Protein AF-A0A136Q016-F1 (afdb_monomer_lite)

Radius of gyration: 18.22 Å; chains: 1; bounding box: 46×53×49 Å

Foldseek 3Di:
DAFEAAELLLPDQAQEDFLVSLLVSLLLRLVLPGQEYEHALLNQLPHDPVRLVSNLVSNVVSNHAYAYEYADAQQLFQLDPDPNSNVNNLVSLLSSLVSCLSSLHAEYEYQSQGHWQDDCPDDLVSSLVSSLVSLLVNVVSCVVSNHQYEHEQADCRTDPNHQALVSQLVSQVSNPDLSHAYEYEPLSCLHRPPDLLVSLLVSQSRHAYYEYAPVQQAQPPPDDSDPLLSNLVSCVVSVPRYHYYYGGDQDDDHPSNVSVVVPDRRDPPDDSSVRVSVSVVVNVVSNVVCVVVVPVPD

Structure (mmCIF, N/CA/C/O backbone):
data_AF-A0A136Q016-F1
#
_entry.id   AF-A0A136Q016-F1
#
loop_
_atom_site.group_PDB
_atom_site.id
_atom_site.type_symbol
_atom_site.label_atom_id
_atom_site.label_alt_id
_atom_site.label_comp_id
_atom_site.label_asym_id
_atom_site.label_entity_id
_atom_site.label_seq_id
_atom_site.pdbx_PDB_ins_code
_atom_site.Cartn_x
_atom_site.Cartn_y
_atom_site.Cartn_z
_atom_site.occupancy
_atom_site.B_iso_or_equiv
_atom_site.auth_seq_id
_atom_site.auth_comp_id
_atom_site.auth_asym_id
_atom_site.auth_atom_id
_atom_site.pdbx_PDB_model_num
ATOM 1 N N . MET A 1 1 ? -4.606 -15.778 -12.241 1.00 79.00 1 MET A N 1
ATOM 2 C CA . MET A 1 1 ? -3.195 -15.703 -11.807 1.00 79.00 1 MET A CA 1
ATOM 3 C C . MET A 1 1 ? -3.036 -14.341 -11.166 1.00 79.00 1 MET A C 1
ATOM 5 O O . MET A 1 1 ? -3.592 -13.405 -11.734 1.00 79.00 1 MET A O 1
ATOM 9 N N . ASN A 1 2 ? -2.393 -14.241 -9.999 1.00 93.69 2 ASN A N 1
ATOM 10 C CA . ASN A 1 2 ? -2.193 -12.951 -9.335 1.00 93.69 2 ASN A CA 1
ATOM 11 C C . ASN A 1 2 ? -1.485 -11.977 -10.277 1.00 93.69 2 ASN A C 1
ATOM 13 O O . ASN A 1 2 ? -0.648 -12.384 -11.088 1.00 93.69 2 ASN A O 1
ATOM 17 N N . LYS A 1 3 ? -1.825 -10.701 -10.149 1.00 95.75 3 LYS A N 1
ATOM 18 C CA . LYS A 1 3 ? -1.151 -9.608 -10.845 1.00 95.75 3 LYS A CA 1
ATOM 19 C C . LYS A 1 3 ? 0.135 -9.282 -10.098 1.00 95.75 3 LYS A C 1
ATOM 21 O O . LYS A 1 3 ? 0.085 -9.124 -8.878 1.00 95.75 3 LYS A O 1
ATOM 26 N N . VAL A 1 4 ? 1.257 -9.184 -10.810 1.00 98.38 4 VAL A N 1
ATOM 27 C CA . VAL A 1 4 ? 2.526 -8.757 -10.210 1.00 98.38 4 VAL A CA 1
ATOM 28 C C . VAL A 1 4 ? 2.784 -7.308 -10.582 1.00 98.38 4 VAL A C 1
ATOM 30 O O . VAL A 1 4 ? 2.900 -6.981 -11.765 1.00 98.38 4 VAL A O 1
ATOM 33 N N . GLY A 1 5 ? 2.855 -6.444 -9.576 1.00 98.44 5 GLY A N 1
ATOM 34 C CA . GLY A 1 5 ? 3.100 -5.018 -9.755 1.00 98.44 5 GLY A CA 1
ATOM 35 C C . GLY A 1 5 ? 4.423 -4.553 -9.165 1.00 98.44 5 GLY A C 1
ATOM 36 O O . GLY A 1 5 ? 5.154 -5.323 -8.543 1.00 98.44 5 GLY A O 1
ATOM 37 N N . ALA A 1 6 ? 4.712 -3.274 -9.358 1.00 98.44 6 ALA A N 1
ATOM 38 C CA . ALA A 1 6 ? 5.822 -2.582 -8.718 1.00 98.44 6 ALA A CA 1
ATOM 39 C C . ALA A 1 6 ? 5.362 -1.208 -8.236 1.00 98.44 6 ALA A C 1
ATOM 41 O O . ALA A 1 6 ? 4.594 -0.535 -8.927 1.00 98.44 6 ALA A O 1
ATOM 42 N N . HIS A 1 7 ? 5.859 -0.783 -7.081 1.00 98.38 7 HIS A N 1
ATOM 43 C CA . HIS A 1 7 ? 5.687 0.580 -6.616 1.00 98.38 7 HIS A CA 1
ATOM 44 C C . HIS A 1 7 ? 6.582 1.526 -7.426 1.00 98.38 7 HIS A C 1
ATOM 46 O O . HIS A 1 7 ? 7.784 1.287 -7.579 1.00 98.38 7 HIS A O 1
ATOM 52 N N . TYR A 1 8 ? 6.014 2.608 -7.971 1.00 96.88 8 TYR A N 1
ATOM 53 C CA . TYR A 1 8 ? 6.752 3.533 -8.846 1.00 96.88 8 TYR A CA 1
ATOM 54 C C . TYR A 1 8 ? 7.954 4.200 -8.155 1.00 96.88 8 TYR A C 1
ATOM 56 O O . TYR A 1 8 ? 8.940 4.519 -8.821 1.00 96.88 8 TYR A O 1
ATOM 64 N N . GLY A 1 9 ? 7.894 4.355 -6.826 1.00 95.06 9 GLY A N 1
ATOM 65 C CA . GLY A 1 9 ? 8.968 4.905 -5.994 1.00 95.06 9 GLY A CA 1
ATOM 66 C C . GLY A 1 9 ? 10.272 4.100 -6.042 1.00 95.06 9 GLY A C 1
ATOM 67 O O . GLY A 1 9 ? 11.317 4.605 -5.648 1.00 95.06 9 GLY A O 1
ATOM 68 N N . PHE A 1 10 ? 10.264 2.888 -6.608 1.00 96.00 10 PHE A N 1
ATOM 69 C CA . PHE A 1 10 ? 11.507 2.193 -6.938 1.00 96.00 10 PHE A CA 1
ATOM 70 C C . PHE A 1 10 ? 12.342 2.941 -7.993 1.00 96.00 10 PHE A C 1
ATOM 72 O O . PHE A 1 10 ? 13.571 2.871 -7.972 1.00 96.00 10 PHE A O 1
ATOM 79 N N . TRP A 1 11 ? 11.696 3.661 -8.918 1.00 95.62 11 TRP A N 1
ATOM 80 C CA . TRP A 1 11 ? 12.359 4.384 -10.009 1.00 95.62 11 TRP A CA 1
ATOM 81 C C . TRP A 1 11 ? 12.470 5.890 -9.808 1.00 95.62 11 TRP A C 1
ATOM 83 O O . TRP A 1 11 ? 13.174 6.543 -10.580 1.00 95.62 11 TRP A O 1
ATOM 93 N N . GLU A 1 12 ? 11.776 6.439 -8.819 1.00 94.81 12 GLU A N 1
ATOM 94 C CA . GLU A 1 12 ? 11.604 7.876 -8.644 1.00 94.81 12 GLU A CA 1
ATOM 95 C C . GLU A 1 12 ? 12.053 8.292 -7.235 1.00 94.81 12 GLU A C 1
ATOM 97 O O . GLU A 1 12 ? 11.941 7.532 -6.278 1.00 94.81 12 GLU A O 1
ATOM 102 N N . THR A 1 13 ? 12.609 9.498 -7.106 1.00 93.38 13 THR A N 1
ATOM 103 C CA . THR A 1 13 ? 13.114 10.030 -5.824 1.00 93.38 13 THR A CA 1
ATOM 104 C C . THR A 1 13 ? 12.163 11.035 -5.176 1.00 93.38 13 THR A C 1
ATOM 106 O O . THR A 1 13 ? 12.400 11.470 -4.052 1.00 93.38 13 THR A O 1
ATOM 109 N N . GLU A 1 14 ? 11.088 11.403 -5.870 1.00 93.44 14 GLU A N 1
ATOM 110 C CA . GLU A 1 14 ? 10.049 12.321 -5.409 1.00 93.44 14 GLU A CA 1
ATOM 111 C C . GLU A 1 14 ? 8.693 11.626 -5.472 1.00 93.44 14 GLU A C 1
ATOM 113 O O . GLU A 1 14 ? 8.432 10.850 -6.393 1.00 93.44 14 GLU A O 1
ATOM 118 N N . TRP A 1 15 ? 7.825 11.909 -4.500 1.00 90.38 15 TRP A N 1
ATOM 119 C CA . TRP A 1 15 ? 6.518 11.268 -4.468 1.00 90.38 15 TRP A CA 1
ATOM 120 C C . TRP A 1 15 ? 5.500 11.911 -5.418 1.00 90.38 15 TRP A C 1
ATOM 122 O O . TRP A 1 15 ? 4.615 11.244 -5.947 1.00 90.38 15 TRP A O 1
ATOM 132 N N . SER A 1 16 ? 5.571 13.220 -5.623 1.00 80.00 16 SER A N 1
ATOM 133 C CA . SER A 1 16 ? 4.576 13.936 -6.415 1.00 80.00 16 SER A CA 1
ATOM 134 C C . SER A 1 16 ? 5.084 14.254 -7.818 1.00 80.00 16 SER A C 1
ATOM 136 O O . SER A 1 16 ? 6.262 14.521 -8.053 1.00 80.00 16 SER A O 1
ATOM 138 N N . GLY A 1 17 ? 4.150 14.252 -8.765 1.00 82.94 17 GLY A N 1
ATOM 139 C CA . GLY A 1 17 ? 4.367 14.631 -10.151 1.00 82.94 17 GLY A CA 1
ATOM 140 C C . GLY A 1 17 ? 3.030 14.797 -10.872 1.00 82.94 17 GLY A C 1
ATOM 141 O O . GLY A 1 17 ? 1.995 14.362 -10.372 1.00 82.94 17 GLY A O 1
ATOM 142 N N . GLY A 1 18 ? 3.048 15.447 -12.036 1.00 87.38 18 GLY A N 1
ATOM 143 C CA . GLY A 1 18 ? 1.875 15.513 -12.916 1.00 87.38 18 GLY A CA 1
ATOM 144 C C . GLY A 1 18 ? 1.645 14.202 -13.671 1.00 87.38 18 GLY A C 1
ATOM 145 O O . GLY A 1 18 ? 2.420 13.249 -13.536 1.00 87.38 18 GLY A O 1
ATOM 146 N N . ALA A 1 19 ? 0.626 14.163 -14.531 1.00 92.88 19 ALA A N 1
ATOM 147 C CA . ALA A 1 19 ? 0.300 12.962 -15.314 1.00 92.88 19 ALA A CA 1
ATOM 148 C C . ALA A 1 19 ? 1.512 12.375 -16.060 1.00 92.88 19 ALA A C 1
ATOM 150 O O . ALA A 1 19 ? 1.757 11.171 -15.988 1.00 92.88 19 ALA A O 1
ATOM 151 N N . ASP A 1 20 ? 2.321 13.216 -16.713 1.00 94.19 20 ASP A N 1
ATOM 152 C CA . ASP A 1 20 ? 3.497 12.781 -17.482 1.00 94.19 20 ASP A CA 1
ATOM 153 C C . ASP A 1 20 ? 4.517 11.999 -16.640 1.00 94.19 20 ASP A C 1
ATOM 155 O O . ASP A 1 20 ? 5.136 11.050 -17.133 1.00 94.19 20 ASP A O 1
ATOM 159 N N . HIS A 1 21 ? 4.676 12.368 -15.365 1.00 93.38 21 HIS A N 1
ATOM 160 C CA . HIS A 1 21 ? 5.570 11.679 -14.438 1.00 93.38 21 HIS A CA 1
ATOM 161 C C . HIS A 1 21 ? 5.095 10.240 -14.193 1.00 93.38 21 HIS A C 1
ATOM 163 O O . HIS A 1 21 ? 5.856 9.291 -14.388 1.00 93.38 21 HIS A O 1
ATOM 169 N N . PHE A 1 22 ? 3.815 10.058 -13.865 1.00 96.38 22 PHE A N 1
ATOM 170 C CA . PHE A 1 22 ? 3.246 8.730 -13.632 1.00 96.38 22 PHE A CA 1
ATOM 171 C C . PHE A 1 22 ? 3.144 7.899 -14.916 1.00 96.38 22 PHE A C 1
ATOM 173 O O . PHE A 1 22 ? 3.458 6.709 -14.901 1.00 96.38 22 PHE A O 1
ATOM 180 N N . ILE A 1 23 ? 2.805 8.518 -16.053 1.00 97.50 23 ILE A N 1
ATOM 181 C CA . ILE A 1 23 ? 2.750 7.849 -17.363 1.00 97.50 23 ILE A CA 1
ATOM 182 C C . ILE A 1 23 ? 4.125 7.295 -17.752 1.00 97.50 23 ILE A C 1
ATOM 184 O O . ILE A 1 23 ? 4.220 6.187 -18.287 1.00 97.50 23 ILE A O 1
ATOM 188 N N . LYS A 1 24 ? 5.207 8.037 -17.488 1.00 97.19 24 LYS A N 1
ATOM 189 C CA . LYS A 1 24 ? 6.578 7.570 -17.734 1.00 97.19 24 LYS A CA 1
ATOM 190 C C . LYS A 1 24 ? 6.881 6.301 -16.929 1.00 97.19 24 LYS A C 1
ATOM 192 O O . LYS A 1 24 ? 7.371 5.329 -17.508 1.00 97.19 24 LYS A O 1
ATOM 197 N N . SER A 1 25 ? 6.559 6.284 -15.636 1.00 97.50 25 SER A N 1
ATOM 198 C CA . SER A 1 25 ? 6.744 5.108 -14.774 1.00 97.50 25 SER A CA 1
ATOM 199 C C . SER A 1 25 ? 5.862 3.932 -15.201 1.00 97.50 25 SER A C 1
ATOM 201 O O . SER A 1 25 ? 6.334 2.797 -15.245 1.00 97.50 25 SER A O 1
ATOM 203 N N . ALA A 1 26 ? 4.623 4.192 -15.627 1.00 98.12 26 ALA A N 1
ATOM 204 C CA . ALA A 1 26 ? 3.700 3.169 -16.121 1.00 98.12 26 ALA A CA 1
ATOM 205 C C . ALA A 1 26 ? 4.217 2.509 -17.405 1.00 98.12 26 ALA A C 1
ATOM 207 O O . ALA A 1 26 ? 4.288 1.283 -17.492 1.00 98.12 26 ALA A O 1
ATOM 208 N N . LYS A 1 27 ? 4.687 3.311 -18.371 1.00 98.31 27 LYS A N 1
ATOM 209 C CA . LYS A 1 27 ? 5.337 2.813 -19.596 1.00 98.31 27 LYS A CA 1
ATOM 210 C C . LYS A 1 27 ? 6.573 1.977 -19.283 1.00 98.31 27 LYS A C 1
ATOM 212 O O . LYS A 1 27 ? 6.789 0.946 -19.918 1.00 98.31 27 LYS A O 1
ATOM 217 N N . ARG A 1 28 ? 7.371 2.406 -18.302 1.00 98.25 28 ARG A N 1
ATOM 218 C CA . ARG A 1 28 ? 8.565 1.683 -17.853 1.00 98.25 28 ARG A CA 1
ATOM 219 C C . ARG A 1 28 ? 8.205 0.319 -17.265 1.00 98.25 28 ARG A C 1
ATOM 221 O O . ARG A 1 28 ? 8.738 -0.689 -17.720 1.00 98.25 28 ARG A O 1
ATOM 228 N N . ALA A 1 29 ? 7.262 0.269 -16.326 1.00 98.50 29 ALA A N 1
ATOM 229 C CA . ALA A 1 29 ? 6.807 -0.977 -15.714 1.00 98.50 29 ALA A CA 1
ATOM 230 C C . ALA A 1 29 ? 6.184 -1.938 -16.746 1.00 98.50 29 ALA A C 1
ATOM 232 O O . ALA A 1 29 ? 6.548 -3.117 -16.791 1.00 98.50 29 ALA A O 1
ATOM 233 N N . ALA A 1 30 ? 5.335 -1.432 -17.646 1.00 98.50 30 ALA A N 1
ATOM 234 C CA . ALA A 1 30 ? 4.739 -2.230 -18.718 1.00 98.50 30 ALA A CA 1
ATOM 235 C C . ALA A 1 30 ? 5.807 -2.826 -19.654 1.00 98.50 30 ALA A C 1
ATOM 237 O O . ALA A 1 30 ? 5.770 -4.016 -19.965 1.00 98.50 30 ALA A O 1
ATOM 238 N N . ALA A 1 31 ? 6.820 -2.040 -20.044 1.00 98.44 31 ALA A N 1
ATOM 239 C CA . ALA A 1 31 ? 7.917 -2.507 -20.896 1.00 98.44 31 ALA A CA 1
ATOM 240 C C . ALA A 1 31 ? 8.776 -3.609 -20.243 1.00 98.44 31 ALA A C 1
ATOM 242 O O . ALA A 1 31 ? 9.345 -4.452 -20.941 1.00 98.44 31 ALA A O 1
ATOM 243 N N . LEU A 1 32 ? 8.867 -3.624 -18.909 1.00 98.44 32 LEU A N 1
ATOM 244 C CA . LEU A 1 32 ? 9.542 -4.683 -18.149 1.00 98.44 32 LEU A CA 1
ATOM 245 C C . LEU A 1 32 ? 8.662 -5.923 -17.938 1.00 98.44 32 LEU A C 1
ATOM 247 O O . LEU A 1 32 ? 9.186 -6.992 -17.614 1.00 98.44 32 LEU A O 1
ATOM 251 N N . GLY A 1 33 ? 7.356 -5.802 -18.185 1.00 98.31 33 GLY A N 1
ATOM 252 C CA . GLY A 1 33 ? 6.386 -6.890 -18.151 1.00 98.31 33 GLY A CA 1
ATOM 253 C C . GLY A 1 33 ? 5.589 -7.002 -16.853 1.00 98.31 33 GLY A C 1
ATOM 254 O O . GLY A 1 33 ? 5.057 -8.086 -16.601 1.00 98.31 33 GLY A O 1
ATOM 255 N N . PHE A 1 34 ? 5.530 -5.945 -16.035 1.00 98.62 34 PHE A N 1
ATOM 256 C CA . PHE A 1 34 ? 4.630 -5.876 -14.879 1.00 98.62 34 PHE A CA 1
ATOM 257 C C . PHE A 1 34 ? 3.170 -5.782 -15.316 1.00 98.62 34 PHE A C 1
ATOM 259 O O . PHE A 1 34 ? 2.858 -5.223 -16.364 1.00 98.62 34 PHE A O 1
ATOM 266 N N . ASP A 1 35 ? 2.284 -6.314 -14.480 1.00 98.38 35 ASP A N 1
ATOM 267 C CA . ASP A 1 35 ? 0.839 -6.301 -14.706 1.00 98.38 35 ASP A CA 1
ATOM 268 C C . ASP A 1 35 ? 0.168 -5.065 -14.084 1.00 98.38 35 ASP A C 1
ATOM 270 O O . ASP A 1 35 ? -0.940 -4.692 -14.476 1.00 98.38 35 ASP A O 1
ATOM 274 N N . ALA A 1 36 ? 0.826 -4.446 -13.099 1.00 98.12 36 ALA A N 1
ATOM 275 C CA . ALA A 1 36 ? 0.332 -3.272 -12.398 1.00 98.12 36 ALA A CA 1
ATOM 276 C C . ALA A 1 36 ? 1.458 -2.307 -11.996 1.00 98.12 36 ALA A C 1
ATOM 278 O O . ALA A 1 36 ? 2.603 -2.718 -11.790 1.00 98.12 36 ALA A O 1
ATOM 279 N N . LEU A 1 37 ? 1.113 -1.031 -11.848 1.00 98.50 37 LEU A N 1
ATOM 280 C CA . LEU A 1 37 ? 1.948 -0.019 -11.213 1.00 98.50 37 LEU A CA 1
ATOM 281 C C . LEU A 1 37 ? 1.200 0.535 -10.004 1.00 98.50 37 LEU A C 1
ATOM 283 O O . LEU A 1 37 ? 0.060 0.982 -10.134 1.00 98.50 37 LEU A O 1
ATOM 287 N N . GLU A 1 38 ? 1.856 0.532 -8.851 1.00 98.62 38 GLU A N 1
ATOM 288 C CA . GLU A 1 38 ? 1.324 1.195 -7.669 1.00 98.62 38 GLU A CA 1
ATOM 289 C C . GLU A 1 38 ? 1.835 2.628 -7.577 1.00 98.62 38 GLU A C 1
ATOM 291 O O . GLU A 1 38 ? 3.023 2.882 -7.797 1.00 98.62 38 GLU A O 1
ATOM 296 N N . LEU A 1 39 ? 0.921 3.551 -7.284 1.00 97.38 39 LEU A N 1
ATOM 297 C CA . LEU A 1 39 ? 1.146 4.991 -7.239 1.00 97.38 39 LEU A CA 1
ATOM 298 C C . LEU A 1 39 ? 0.881 5.552 -5.840 1.00 97.38 39 LEU A C 1
ATOM 300 O O . LEU A 1 39 ? 0.012 5.060 -5.121 1.00 97.38 39 LEU A O 1
ATOM 304 N N . ALA A 1 40 ? 1.559 6.648 -5.495 1.00 94.88 40 ALA A N 1
ATOM 305 C CA . ALA A 1 40 ? 1.279 7.388 -4.270 1.00 94.88 40 ALA A CA 1
ATOM 306 C C . ALA A 1 40 ? -0.101 8.060 -4.355 1.00 94.88 40 ALA A C 1
ATOM 308 O O . ALA A 1 40 ? -0.304 9.028 -5.091 1.00 94.88 40 ALA A O 1
ATOM 309 N N . GLY A 1 41 ? -1.058 7.558 -3.577 1.00 92.81 41 GLY A N 1
ATOM 310 C CA . GLY A 1 41 ? -2.455 7.981 -3.585 1.00 92.81 41 GLY A CA 1
ATOM 311 C C . GLY A 1 41 ? -2.642 9.465 -3.272 1.00 92.81 41 GLY A C 1
ATOM 312 O O . GLY A 1 41 ? -3.492 10.113 -3.876 1.00 92.81 41 GLY A O 1
ATOM 313 N N . PHE A 1 42 ? -1.810 10.046 -2.403 1.00 93.19 42 PHE A N 1
ATOM 314 C CA . PHE A 1 42 ? -1.907 11.467 -2.050 1.00 93.19 42 PHE A CA 1
ATOM 315 C C . PHE A 1 42 ? -1.657 12.418 -3.228 1.00 93.19 42 PHE A C 1
ATOM 317 O O . PHE A 1 42 ? -2.162 13.540 -3.212 1.00 93.19 42 PHE A O 1
ATOM 324 N N . ALA A 1 43 ? -0.938 11.984 -4.271 1.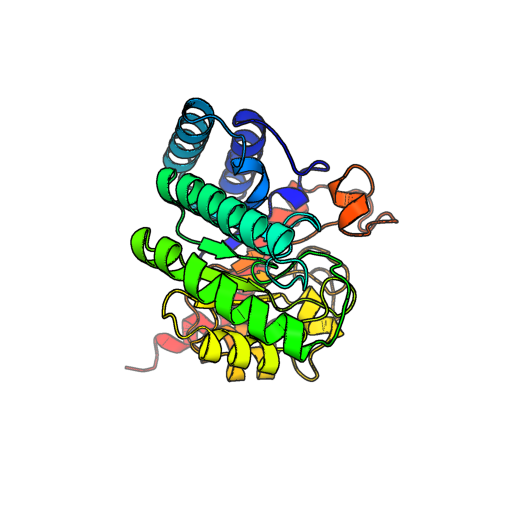00 92.75 43 ALA A N 1
ATOM 325 C CA . ALA A 1 43 ? -0.703 12.796 -5.466 1.00 92.75 43 ALA A CA 1
ATOM 326 C C . ALA A 1 43 ? -2.001 13.119 -6.229 1.00 92.75 43 ALA A C 1
ATOM 328 O 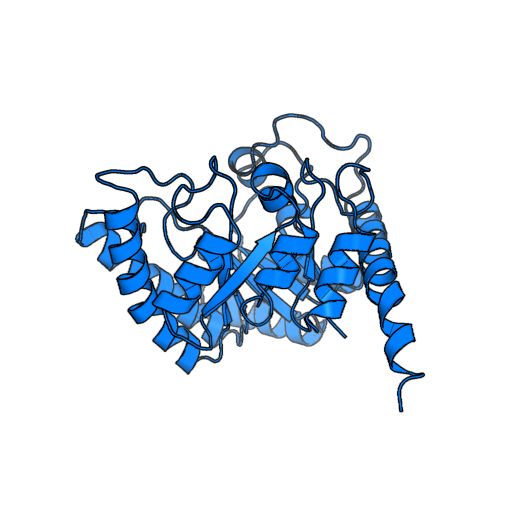O . ALA A 1 43 ? -2.041 14.058 -7.020 1.00 92.75 43 ALA A O 1
ATOM 329 N N . PHE A 1 44 ? -3.074 12.368 -5.969 1.00 94.38 44 PHE A N 1
ATOM 330 C CA . PHE A 1 44 ? -4.369 12.534 -6.617 1.00 94.38 44 PHE A CA 1
ATOM 331 C C . PHE A 1 44 ? -5.314 13.473 -5.873 1.00 94.38 44 PHE A C 1
ATOM 333 O O . PHE A 1 44 ? -6.430 13.673 -6.342 1.00 94.38 44 PHE A O 1
ATOM 340 N N . TYR A 1 45 ? -4.904 14.062 -4.745 1.00 94.88 45 TYR A N 1
ATOM 341 C CA . TYR A 1 45 ? -5.747 15.029 -4.038 1.00 94.88 45 TYR A CA 1
ATOM 342 C C . TYR A 1 45 ? -5.973 16.293 -4.879 1.00 94.88 45 TYR A C 1
ATOM 344 O O . TYR A 1 45 ? -7.115 16.695 -5.092 1.00 94.88 45 TYR A O 1
ATOM 352 N N . ASP A 1 46 ? -4.889 16.843 -5.434 1.00 90.56 46 ASP A N 1
ATOM 353 C CA . ASP A 1 46 ? -4.901 18.092 -6.207 1.00 90.56 46 ASP A CA 1
ATOM 354 C C . ASP A 1 46 ? -4.772 17.880 -7.728 1.00 90.56 46 ASP A C 1
ATOM 356 O O . ASP A 1 46 ? -4.743 18.849 -8.491 1.00 90.56 46 ASP A O 1
ATOM 360 N N . MET A 1 47 ? -4.690 16.630 -8.201 1.00 94.00 47 MET A N 1
ATOM 361 C CA . MET A 1 47 ? -4.548 16.340 -9.632 1.00 94.00 47 MET A CA 1
ATOM 362 C C . MET A 1 47 ? -5.802 16.764 -10.410 1.00 94.00 47 MET A C 1
ATOM 364 O O . MET A 1 47 ? -6.931 16.436 -10.044 1.00 94.00 47 MET A O 1
ATOM 368 N N . GLY A 1 48 ? -5.618 17.469 -11.528 1.00 96.06 48 GLY A N 1
ATOM 369 C CA . GLY A 1 48 ? -6.733 17.891 -12.374 1.00 96.06 48 GLY A CA 1
ATOM 370 C C . GLY A 1 48 ? -7.393 16.722 -13.116 1.00 96.06 48 GLY A C 1
ATOM 371 O O . GLY A 1 48 ? -6.741 15.747 -13.482 1.00 96.06 48 GLY A O 1
ATOM 372 N N . ARG A 1 49 ? -8.692 16.840 -13.432 1.00 96.69 49 ARG A N 1
ATOM 373 C CA . ARG A 1 49 ? -9.430 15.819 -14.214 1.00 96.69 49 ARG A CA 1
ATOM 374 C C . ARG A 1 49 ? -8.772 15.512 -15.562 1.00 96.69 49 ARG A C 1
ATOM 376 O O . ARG A 1 49 ? -8.686 14.351 -15.931 1.00 96.69 49 ARG A O 1
ATOM 383 N N . GLN A 1 50 ? -8.244 16.528 -16.246 1.00 97.25 50 GLN A N 1
ATOM 384 C CA . GLN A 1 50 ? -7.530 16.341 -17.513 1.00 97.25 50 GLN A CA 1
ATOM 385 C C . GLN A 1 50 ? -6.283 15.456 -17.355 1.00 97.25 50 GLN A C 1
ATOM 387 O O . GLN A 1 50 ? -6.031 14.603 -18.199 1.00 97.25 50 GLN A O 1
ATOM 392 N N . GLU A 1 51 ? -5.516 15.647 -16.282 1.00 97.56 51 GLU A N 1
ATOM 393 C CA . GLU A 1 51 ? -4.332 14.837 -15.983 1.00 97.56 51 GLU A CA 1
ATOM 394 C C . GLU A 1 51 ? -4.716 13.403 -15.602 1.00 97.56 51 GLU A C 1
ATOM 396 O O . GLU A 1 51 ? -4.115 12.450 -16.098 1.00 97.56 51 GLU A O 1
ATOM 401 N N . MET A 1 52 ? -5.769 13.235 -14.795 1.00 97.75 52 MET A N 1
ATOM 402 C CA . MET A 1 52 ? -6.325 11.915 -14.481 1.00 97.75 52 MET A CA 1
ATOM 403 C C . MET A 1 52 ? -6.789 11.171 -15.741 1.00 97.75 52 MET A C 1
ATOM 405 O O . MET A 1 52 ? -6.476 9.992 -15.904 1.00 97.75 52 MET A O 1
ATOM 409 N N . ASP A 1 53 ? -7.494 11.850 -16.653 1.00 98.31 53 ASP A N 1
ATOM 410 C CA . ASP A 1 53 ? -7.956 11.268 -17.918 1.00 98.31 53 ASP A CA 1
ATOM 411 C C . ASP A 1 53 ? -6.771 10.838 -18.796 1.00 98.31 53 ASP A C 1
ATOM 413 O O . ASP A 1 53 ? -6.789 9.752 -19.376 1.00 98.31 53 ASP A O 1
ATOM 417 N N . GLN A 1 54 ? -5.716 11.660 -18.865 1.00 98.12 54 GLN A N 1
ATOM 418 C CA . GLN A 1 54 ? -4.485 11.341 -19.594 1.00 98.12 54 GLN A CA 1
ATOM 419 C C . GLN A 1 54 ? -3.782 10.110 -19.018 1.00 98.12 54 GLN A C 1
ATOM 421 O O . GLN A 1 54 ? -3.422 9.204 -19.772 1.00 98.12 54 GLN A O 1
ATOM 426 N N . LEU A 1 55 ? -3.598 10.060 -17.695 1.00 97.88 55 LEU A N 1
ATOM 427 C CA . LEU A 1 55 ? -2.956 8.931 -17.025 1.00 97.88 55 LEU A CA 1
ATOM 428 C C . LEU A 1 55 ? -3.757 7.642 -17.217 1.00 97.88 55 LEU A C 1
ATOM 430 O O . LEU A 1 55 ? -3.181 6.603 -17.552 1.00 97.88 55 LEU A O 1
ATOM 434 N N . ARG A 1 56 ? -5.079 7.713 -17.042 1.00 97.88 56 ARG A N 1
ATOM 435 C CA . ARG A 1 56 ? -5.978 6.577 -17.240 1.00 97.88 56 ARG A CA 1
ATOM 436 C C . ARG A 1 56 ? -5.903 6.061 -18.675 1.00 97.88 56 ARG A C 1
ATOM 438 O O . ARG A 1 56 ? -5.631 4.880 -18.870 1.00 97.88 56 ARG A O 1
ATOM 445 N N . ALA A 1 57 ? -6.077 6.936 -19.666 1.00 98.31 57 ALA A N 1
ATOM 446 C CA . ALA A 1 57 ? -6.040 6.552 -21.077 1.00 98.31 57 ALA A CA 1
ATOM 447 C C . ALA A 1 57 ? -4.691 5.929 -21.465 1.00 98.31 57 ALA A C 1
ATOM 449 O O . ALA A 1 57 ? -4.655 4.891 -22.122 1.00 98.31 57 ALA A O 1
ATOM 450 N N . ALA A 1 58 ? -3.580 6.514 -21.006 1.00 98.38 58 ALA A N 1
ATOM 451 C CA . ALA A 1 58 ? -2.249 5.980 -21.269 1.00 98.38 58 ALA A CA 1
ATOM 452 C C . ALA A 1 58 ? -2.029 4.604 -20.620 1.00 98.38 58 ALA A C 1
ATOM 454 O O . ALA A 1 58 ? -1.385 3.749 -21.224 1.00 98.38 58 ALA A O 1
ATOM 455 N N . SER A 1 59 ? -2.554 4.384 -19.410 1.00 98.06 59 SER A N 1
ATOM 456 C CA . SER A 1 59 ? -2.430 3.106 -18.692 1.00 98.06 59 SER A CA 1
ATOM 457 C C . SER A 1 59 ? -3.274 2.004 -19.340 1.00 98.06 59 SER A C 1
ATOM 459 O O . SER A 1 59 ? -2.799 0.880 -19.501 1.00 98.06 59 SER A O 1
ATOM 461 N N . GLU A 1 60 ? -4.487 2.341 -19.794 1.00 98.00 60 GLU A N 1
ATOM 462 C CA . GLU A 1 60 ? -5.350 1.448 -20.577 1.00 98.00 60 GLU A CA 1
ATOM 463 C C . GLU A 1 60 ? -4.701 1.074 -21.924 1.00 98.00 60 GLU A C 1
ATOM 465 O O . GLU A 1 60 ? -4.693 -0.100 -22.293 1.00 98.00 60 GLU A O 1
ATOM 470 N N . GLU A 1 61 ? -4.102 2.041 -22.633 1.00 98.25 61 GLU A N 1
ATOM 471 C CA . GLU A 1 61 ? -3.429 1.823 -23.924 1.00 98.25 61 GLU A CA 1
ATOM 472 C C . GLU A 1 61 ? -2.250 0.844 -23.815 1.00 98.25 61 GLU A C 1
ATOM 474 O O . GLU A 1 61 ? -2.078 -0.022 -24.675 1.00 98.25 61 GLU A O 1
ATOM 479 N N . ILE A 1 62 ? -1.447 0.953 -22.752 1.00 97.94 62 ILE A N 1
ATOM 480 C CA . ILE A 1 62 ? -0.292 0.068 -22.522 1.00 97.94 62 ILE A CA 1
ATOM 481 C C . ILE A 1 62 ? -0.651 -1.216 -21.760 1.00 97.94 62 ILE A C 1
ATOM 483 O O . ILE A 1 62 ? 0.209 -2.081 -21.598 1.00 97.94 62 ILE A O 1
ATOM 487 N N . GLY A 1 63 ? -1.902 -1.353 -21.308 1.00 97.50 63 GLY A N 1
ATOM 488 C CA . GLY A 1 63 ? -2.419 -2.554 -20.652 1.00 97.50 63 GLY A CA 1
ATOM 489 C C . GLY A 1 63 ? -1.905 -2.791 -19.229 1.00 97.50 63 GLY A C 1
ATOM 490 O O . GLY A 1 63 ? -1.785 -3.950 -18.832 1.00 97.50 63 GLY A O 1
ATOM 491 N N . ILE A 1 64 ? -1.603 -1.732 -18.469 1.00 98.00 64 ILE A N 1
ATOM 492 C CA . ILE A 1 64 ? -1.162 -1.829 -17.067 1.00 98.00 64 ILE A CA 1
ATOM 493 C C . ILE A 1 64 ? -2.275 -1.386 -16.110 1.00 98.00 64 ILE A C 1
ATOM 495 O O . ILE A 1 64 ? -2.937 -0.374 -16.339 1.00 98.00 64 ILE A O 1
ATOM 499 N N . GLU A 1 65 ? -2.495 -2.142 -15.033 1.00 97.94 65 GLU A N 1
ATOM 500 C CA . GLU A 1 65 ? -3.452 -1.754 -13.989 1.00 97.94 65 GLU A CA 1
ATOM 501 C C . GLU A 1 65 ? -2.806 -0.788 -12.985 1.00 97.94 65 GLU A C 1
ATOM 503 O O . GLU A 1 65 ? -1.616 -0.888 -12.694 1.00 97.94 65 GLU A O 1
ATOM 508 N N . LEU A 1 66 ? -3.589 0.142 -12.438 1.00 97.94 66 LEU A N 1
ATOM 509 C CA . LEU A 1 66 ? -3.120 1.074 -11.411 1.00 97.94 66 LEU A CA 1
ATOM 510 C C . LEU A 1 66 ? -3.681 0.680 -10.040 1.00 97.94 66 LEU A C 1
ATOM 512 O O . LEU A 1 66 ? -4.891 0.471 -9.900 1.00 97.94 66 LEU A O 1
ATOM 516 N N . SER A 1 67 ? -2.805 0.597 -9.040 1.00 97.81 67 SER A N 1
ATOM 517 C CA . SER A 1 67 ? -3.166 0.570 -7.616 1.00 97.81 67 SER A CA 1
ATOM 518 C C . SER A 1 67 ? -2.638 1.820 -6.915 1.00 97.81 67 SER A C 1
ATOM 520 O O . SER A 1 67 ? -1.791 2.538 -7.452 1.00 97.81 67 SER A O 1
ATOM 522 N N . TYR A 1 68 ? -3.177 2.114 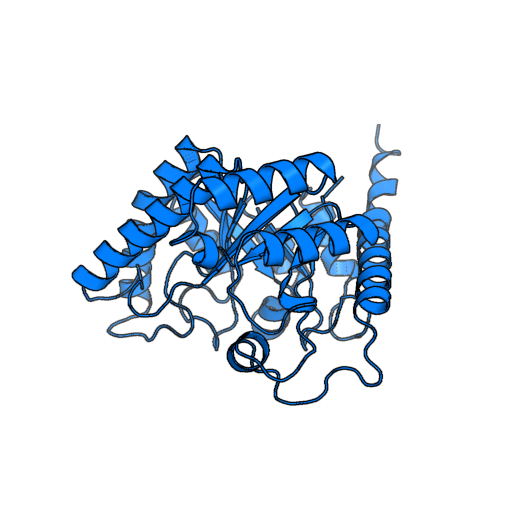-5.733 1.00 98.00 68 TYR A N 1
ATOM 523 C CA . TYR A 1 68 ? -2.897 3.357 -5.024 1.00 98.00 68 TYR A CA 1
ATOM 524 C C . TYR A 1 68 ? -2.558 3.056 -3.565 1.00 98.00 68 TYR A C 1
ATOM 526 O O . TYR A 1 68 ? -3.407 2.542 -2.838 1.00 98.00 68 TYR A O 1
ATOM 534 N N . SER A 1 69 ? -1.342 3.401 -3.140 1.00 96.94 69 SER A N 1
ATOM 535 C CA . SER A 1 69 ? -0.914 3.315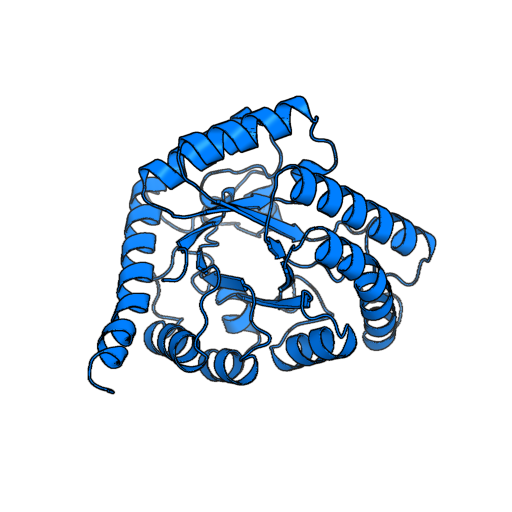 -1.741 1.00 96.94 69 SER A CA 1
ATOM 536 C C . SER A 1 69 ? -0.825 4.710 -1.126 1.00 96.94 69 SER A C 1
ATOM 538 O O . SER A 1 69 ? -0.324 5.642 -1.756 1.00 96.94 69 SER A O 1
ATOM 540 N N . VAL A 1 70 ? -1.344 4.897 0.084 1.00 95.88 70 VAL A N 1
ATOM 541 C CA . VAL A 1 70 ? -1.329 6.170 0.801 1.00 95.88 70 VAL A CA 1
ATOM 542 C C . VAL A 1 70 ? -1.003 5.965 2.273 1.00 95.88 70 VAL A C 1
ATOM 544 O O . VAL A 1 70 ? -1.540 5.081 2.937 1.00 95.88 70 VAL A O 1
ATOM 547 N N . SER A 1 71 ? -0.203 6.880 2.801 1.00 94.56 71 SER A N 1
ATOM 548 C CA . SER A 1 71 ? -0.022 7.054 4.236 1.00 94.56 71 SER A CA 1
ATOM 549 C C . SER A 1 71 ? -0.441 8.475 4.592 1.00 94.56 71 SER A C 1
ATOM 551 O O . SER A 1 71 ? -0.066 9.426 3.901 1.00 94.56 71 SER A O 1
ATOM 553 N N . LEU A 1 72 ? -1.290 8.631 5.611 1.00 96.94 72 LEU A N 1
ATOM 554 C CA . LEU A 1 72 ? -1.907 9.931 5.880 1.00 96.94 72 LEU A CA 1
ATOM 555 C C . LEU A 1 72 ? -0.898 10.903 6.522 1.00 96.94 72 LEU A C 1
ATOM 557 O O . LEU A 1 72 ? -0.176 10.510 7.443 1.00 96.94 72 LEU A O 1
ATOM 561 N N . PRO A 1 73 ? -0.855 12.175 6.086 1.00 95.94 73 PRO A N 1
ATOM 562 C CA . PRO A 1 73 ? -0.149 13.234 6.804 1.00 95.94 73 PRO A CA 1
ATOM 563 C C . PRO A 1 73 ? -0.731 13.472 8.205 1.00 95.94 73 PRO A C 1
ATOM 565 O O . PRO A 1 73 ? -1.905 13.191 8.456 1.00 95.94 73 PRO A O 1
ATOM 568 N N . LEU A 1 74 ? 0.070 14.044 9.108 1.00 96.75 74 LEU A N 1
ATOM 569 C CA . LEU A 1 74 ? -0.319 14.295 10.505 1.00 96.75 74 LEU A CA 1
ATOM 570 C C . LEU A 1 74 ? -1.565 15.191 10.618 1.00 96.75 74 LEU A C 1
ATOM 572 O O . LEU A 1 74 ? -2.430 14.950 11.456 1.00 96.75 74 LEU A O 1
ATOM 576 N N . GLU A 1 75 ? -1.699 16.196 9.753 1.00 97.25 75 GLU A N 1
ATOM 577 C CA . GLU A 1 75 ? -2.853 17.104 9.713 1.00 97.25 75 GLU A CA 1
ATOM 578 C C . GLU A 1 75 ? -4.163 16.441 9.246 1.00 97.25 75 GLU A C 1
ATOM 580 O O . GLU A 1 75 ? -5.236 17.040 9.366 1.00 97.25 75 GLU A O 1
ATOM 585 N N . TYR A 1 76 ? -4.078 15.207 8.746 1.00 98.12 76 TYR A N 1
ATOM 586 C CA . TYR A 1 76 ? -5.194 14.390 8.278 1.00 98.12 76 TYR A CA 1
ATOM 587 C C . TYR A 1 76 ? -5.331 13.084 9.075 1.00 98.12 76 TYR A C 1
ATOM 589 O O . TYR A 1 76 ? -5.970 12.142 8.602 1.00 98.12 76 TYR A O 1
ATOM 597 N N . ASP A 1 77 ? -4.767 13.010 10.286 1.00 98.44 77 ASP A N 1
ATOM 598 C CA . ASP A 1 77 ? -4.866 11.819 11.130 1.00 98.44 77 ASP A CA 1
ATOM 599 C C . ASP A 1 77 ? -6.318 11.544 11.558 1.00 98.44 77 ASP A C 1
ATOM 601 O O . ASP A 1 77 ? -6.876 12.163 12.470 1.00 98.44 77 ASP A O 1
ATOM 605 N N . ILE A 1 78 ? -6.934 10.546 10.925 1.00 98.56 78 ILE A N 1
ATOM 606 C CA . ILE A 1 78 ? -8.309 10.129 11.214 1.00 98.56 78 ILE A CA 1
ATOM 607 C C . ILE A 1 78 ? -8.473 9.414 12.565 1.00 98.56 78 ILE A C 1
ATOM 609 O O . ILE A 1 78 ? -9.606 9.141 12.974 1.00 98.56 78 ILE A O 1
ATOM 613 N N . SER A 1 79 ? -7.370 9.143 13.268 1.00 98.38 79 SER A N 1
ATOM 614 C CA . SER A 1 79 ? -7.338 8.568 14.614 1.00 98.38 79 SER A CA 1
ATOM 615 C C . SER A 1 79 ? -7.102 9.607 15.722 1.00 98.38 79 SER A C 1
ATOM 617 O O . SER A 1 79 ? -7.300 9.281 16.896 1.00 98.38 79 SER A O 1
ATOM 619 N N . SER A 1 80 ? -6.716 10.846 15.381 1.00 98.12 80 SER A N 1
ATOM 620 C CA . SER A 1 80 ? -6.340 11.902 16.343 1.00 98.12 80 SER A CA 1
ATOM 621 C C . SER A 1 80 ? -7.437 12.167 17.375 1.00 98.12 80 SER A C 1
ATOM 623 O O . SER A 1 80 ? -8.618 11.979 17.097 1.00 98.12 80 SER A O 1
ATOM 625 N N . SER A 1 81 ? -7.093 12.624 18.575 1.00 97.44 81 SER A N 1
ATOM 626 C CA . SER A 1 81 ? -8.047 13.101 19.581 1.00 97.44 81 SER A CA 1
ATOM 627 C C . SER A 1 81 ? -8.689 14.447 19.199 1.00 97.44 81 SER A C 1
ATOM 629 O O . SER A 1 81 ? -9.832 14.713 19.599 1.00 97.44 81 SER A O 1
ATOM 631 N N . ASP A 1 82 ? -8.061 15.239 18.318 1.00 97.50 82 ASP A N 1
ATOM 632 C CA . ASP A 1 82 ? -8.639 16.472 17.774 1.00 97.50 82 ASP A CA 1
ATOM 633 C C . ASP A 1 82 ? -9.711 16.163 16.714 1.00 97.50 82 ASP A C 1
ATOM 635 O O . ASP A 1 82 ? -9.468 15.608 15.642 1.00 97.50 82 ASP A O 1
ATOM 639 N N . ASN A 1 83 ? -10.950 16.559 17.010 1.00 97.44 83 ASN A N 1
ATOM 640 C CA . ASN A 1 83 ? -12.092 16.341 16.127 1.00 97.44 83 ASN A CA 1
ATOM 641 C C . ASN A 1 83 ? -11.986 17.079 14.785 1.00 97.44 83 ASN A C 1
ATOM 643 O O . ASN A 1 83 ? -12.574 16.630 13.804 1.00 97.44 83 ASN A O 1
ATOM 647 N N . SER A 1 84 ? -11.289 18.211 14.739 1.00 98.25 84 SER A N 1
ATOM 648 C CA . SER A 1 84 ? -11.097 18.983 13.511 1.00 98.25 84 SER A CA 1
ATOM 649 C C . SER A 1 84 ? -10.115 18.271 12.585 1.00 98.25 84 SER A C 1
ATOM 651 O O . SER A 1 84 ? -10.421 18.105 11.407 1.00 98.25 84 SER A O 1
ATOM 653 N N . VAL A 1 85 ? -9.002 17.769 13.135 1.00 98.38 85 VAL A N 1
ATOM 654 C CA . VAL A 1 85 ? -8.020 16.944 12.407 1.00 98.38 85 VAL A CA 1
ATOM 655 C C . VAL A 1 85 ? -8.703 15.707 11.831 1.00 98.38 85 VAL A C 1
ATOM 657 O O . VAL A 1 85 ? -8.660 15.493 10.622 1.00 98.38 85 VAL A O 1
ATOM 660 N N . ARG A 1 86 ? -9.461 14.964 12.652 1.00 98.00 86 ARG A N 1
ATOM 661 C CA . ARG A 1 86 ? -10.192 13.779 12.172 1.00 98.00 86 ARG A CA 1
ATOM 662 C C . ARG A 1 86 ? -11.181 14.089 11.055 1.00 98.00 86 ARG A C 1
ATOM 664 O O . ARG A 1 86 ? -11.217 13.378 10.057 1.00 98.00 86 ARG A O 1
ATOM 671 N N . LYS A 1 87 ? -12.002 15.134 11.207 1.00 98.62 87 LYS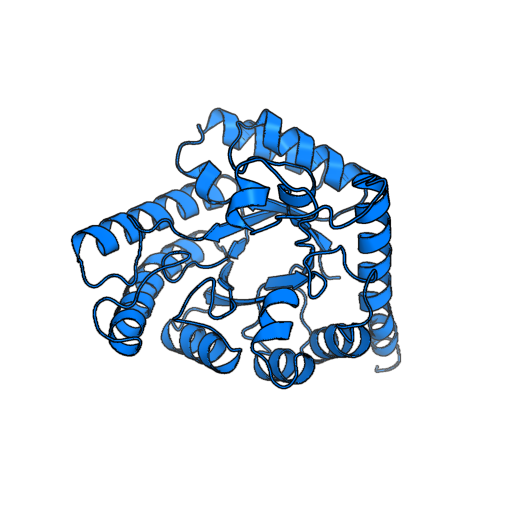 A N 1
ATOM 672 C CA . LYS A 1 87 ? -12.990 15.515 10.183 1.00 98.62 87 LYS A CA 1
ATOM 673 C C . LYS A 1 87 ? -12.323 15.910 8.870 1.00 98.62 87 LYS A C 1
ATOM 675 O O . LYS A 1 87 ? -12.803 15.510 7.812 1.00 98.62 87 LYS A O 1
ATOM 680 N N . ASN A 1 88 ? -11.222 16.657 8.944 1.00 98.56 88 ASN A N 1
ATOM 681 C CA . ASN A 1 88 ? -10.439 17.022 7.770 1.00 98.56 88 ASN A CA 1
ATOM 682 C C . ASN A 1 88 ? -9.816 15.782 7.122 1.00 98.56 88 ASN A C 1
ATOM 684 O O . ASN A 1 88 ? -9.898 15.642 5.908 1.00 98.56 88 ASN A O 1
ATOM 688 N N . GLY A 1 89 ? -9.276 14.853 7.916 1.00 98.62 89 GLY A N 1
ATOM 689 C CA . GLY A 1 89 ? -8.730 13.589 7.425 1.00 98.62 89 GLY A CA 1
ATOM 690 C C . GLY A 1 89 ? -9.770 12.711 6.730 1.00 98.62 89 GLY A C 1
ATOM 691 O O . GLY A 1 89 ? -9.530 12.223 5.630 1.00 98.62 89 GLY A O 1
ATOM 692 N N . ILE A 1 90 ? -10.970 12.573 7.302 1.00 98.81 90 ILE A N 1
ATOM 693 C CA . ILE A 1 90 ? -12.069 11.828 6.667 1.00 98.81 90 ILE A CA 1
ATOM 694 C C . ILE A 1 90 ? -12.442 12.467 5.324 1.00 98.81 90 ILE A C 1
ATOM 696 O O . ILE A 1 90 ? -12.599 11.758 4.330 1.00 98.81 90 ILE A O 1
ATOM 700 N N . ALA A 1 91 ? -12.575 13.797 5.273 1.00 98.75 91 ALA A N 1
ATOM 701 C CA . ALA A 1 91 ? -12.881 14.508 4.033 1.00 98.75 91 ALA A CA 1
ATOM 702 C C . ALA A 1 91 ? -11.764 14.348 2.986 1.00 98.75 91 ALA A C 1
ATOM 704 O O . ALA A 1 91 ? -12.052 14.095 1.818 1.00 98.75 91 ALA A O 1
ATOM 705 N N . TYR A 1 92 ? -10.506 14.431 3.420 1.00 98.69 92 TYR A N 1
ATOM 706 C CA . TYR A 1 92 ? -9.320 14.238 2.590 1.00 98.69 92 TYR A CA 1
ATOM 707 C C . TYR A 1 92 ? -9.296 12.845 1.948 1.00 98.69 92 TYR A C 1
ATOM 709 O O . TYR A 1 92 ? -9.214 12.723 0.726 1.00 98.69 92 TYR A O 1
ATOM 717 N N . VAL A 1 93 ? -9.463 11.788 2.748 1.00 98.75 93 VAL A N 1
ATOM 718 C CA . VAL A 1 93 ? -9.476 10.409 2.243 1.00 98.75 93 VAL A CA 1
ATOM 719 C C . VAL A 1 93 ? -10.661 10.160 1.311 1.00 98.75 93 VAL A C 1
ATOM 721 O O . VAL A 1 93 ? -10.506 9.479 0.299 1.00 98.75 93 VAL A O 1
ATOM 724 N N . LYS A 1 94 ? -11.839 10.726 1.601 1.00 98.75 94 LYS A N 1
ATOM 725 C CA . LYS A 1 94 ? -12.988 10.619 0.692 1.00 98.75 94 LYS A CA 1
ATOM 726 C C . LYS A 1 94 ? -12.709 11.273 -0.660 1.00 98.75 94 LYS A C 1
ATOM 728 O O . LYS A 1 94 ? -12.970 10.643 -1.675 1.00 98.75 94 LYS A O 1
ATOM 733 N N . ALA A 1 95 ? -12.117 12.467 -0.686 1.00 98.50 95 ALA A N 1
ATOM 734 C CA . ALA A 1 95 ? -11.737 13.127 -1.937 1.00 98.50 95 ALA A CA 1
ATOM 735 C C . ALA A 1 95 ? -10.718 12.299 -2.745 1.00 98.50 95 ALA A C 1
ATOM 737 O O . ALA A 1 95 ? -10.846 12.169 -3.964 1.00 98.50 95 ALA A O 1
ATOM 738 N N . LEU A 1 96 ? -9.745 11.674 -2.071 1.00 98.31 96 LEU A N 1
ATOM 739 C CA . LEU A 1 96 ? -8.823 10.733 -2.712 1.00 98.31 96 LEU A CA 1
ATOM 740 C C . LEU A 1 96 ? -9.557 9.534 -3.321 1.00 98.31 96 LEU A C 1
ATOM 742 O O . LEU A 1 96 ? -9.325 9.208 -4.483 1.00 98.31 96 LEU A O 1
ATOM 746 N N . LEU A 1 97 ? -10.466 8.905 -2.570 1.00 98.50 97 LEU A N 1
ATOM 747 C CA . LEU A 1 97 ? -11.267 7.783 -3.063 1.00 98.50 97 LEU A CA 1
ATOM 748 C C . LEU A 1 97 ? -12.157 8.172 -4.246 1.00 98.50 97 LEU A C 1
ATOM 750 O O . LEU A 1 97 ? -12.262 7.392 -5.185 1.00 98.50 97 LEU A O 1
ATOM 754 N N . GLU A 1 98 ? -12.756 9.364 -4.246 1.00 98.44 98 GLU A N 1
ATOM 755 C CA . GLU A 1 98 ? -13.527 9.870 -5.390 1.00 98.44 98 GLU A CA 1
ATOM 756 C C . GLU A 1 98 ? -12.654 10.001 -6.640 1.00 98.44 98 GLU A C 1
ATOM 758 O O . GLU A 1 98 ? -13.078 9.641 -7.739 1.00 98.44 98 GLU A O 1
ATOM 763 N N . ASN A 1 99 ? -11.419 10.487 -6.495 1.00 98.06 99 ASN A N 1
ATOM 764 C CA . ASN A 1 99 ? -10.488 10.629 -7.614 1.00 98.06 99 ASN A CA 1
ATOM 765 C C . ASN A 1 99 ? -9.957 9.278 -8.104 1.00 98.06 99 ASN A C 1
ATOM 767 O O . ASN A 1 99 ? -9.908 9.041 -9.312 1.00 98.06 99 ASN A O 1
ATOM 771 N N . VAL A 1 100 ? -9.653 8.359 -7.190 1.00 97.88 100 VAL A N 1
ATOM 772 C CA . VAL A 1 100 ? -9.292 6.975 -7.519 1.00 97.88 100 VAL A CA 1
ATOM 773 C C . VAL A 1 100 ? -10.452 6.258 -8.215 1.00 97.88 100 VAL A C 1
ATOM 775 O O . VAL A 1 100 ? -10.255 5.644 -9.263 1.00 97.88 100 VAL A O 1
ATOM 778 N N . GLY A 1 101 ? -11.673 6.401 -7.702 1.00 97.94 101 GLY A N 1
ATOM 779 C CA . GLY A 1 101 ? -12.889 5.847 -8.295 1.00 97.94 101 GLY A CA 1
ATOM 780 C C . GLY A 1 101 ? -13.198 6.437 -9.670 1.00 97.94 101 GLY A C 1
ATOM 781 O O . GLY A 1 101 ? -13.536 5.702 -10.595 1.00 97.94 101 GLY A O 1
ATOM 782 N N . TYR A 1 102 ? -12.998 7.745 -9.857 1.00 97.88 102 TYR A N 1
ATOM 783 C CA . TYR A 1 102 ? -13.124 8.410 -11.159 1.00 97.88 102 TYR A CA 1
ATOM 784 C C . TYR A 1 102 ? -12.166 7.830 -12.213 1.00 97.88 102 TYR A C 1
ATOM 786 O O . TYR A 1 102 ? -12.548 7.637 -13.372 1.00 97.88 102 TYR A O 1
ATOM 794 N N . MET A 1 103 ? -10.936 7.500 -11.812 1.00 96.94 103 MET A N 1
ATOM 795 C CA . MET A 1 103 ? -9.961 6.830 -12.680 1.00 96.94 103 MET A CA 1
ATOM 796 C C . MET A 1 103 ? -10.261 5.338 -12.901 1.00 96.94 103 MET A C 1
ATOM 798 O O . MET A 1 103 ? -9.587 4.704 -13.710 1.00 96.94 103 MET A O 1
ATOM 802 N N . GLY A 1 104 ? -11.266 4.769 -12.227 1.00 96.94 104 GLY A N 1
ATOM 803 C CA . GLY A 1 104 ? -11.580 3.340 -12.289 1.00 96.94 104 GLY A CA 1
ATOM 804 C C . GLY A 1 104 ? -10.632 2.464 -11.465 1.00 96.94 104 GLY A C 1
ATOM 805 O O . GLY A 1 104 ? -10.486 1.275 -11.758 1.00 96.94 104 GLY A O 1
ATOM 806 N N . GLY A 1 105 ? -9.968 3.042 -10.459 1.00 96.88 105 GLY A N 1
ATOM 807 C CA . GLY A 1 105 ? -9.115 2.313 -9.528 1.00 96.88 105 GLY A CA 1
ATOM 808 C C . GLY A 1 105 ? -9.889 1.244 -8.758 1.00 96.88 105 GLY A C 1
ATOM 809 O O . GLY A 1 105 ? -11.072 1.401 -8.471 1.00 96.88 105 GLY A O 1
ATOM 810 N N . LYS A 1 106 ? -9.212 0.142 -8.424 1.00 97.12 106 LYS A N 1
ATOM 811 C CA . LYS A 1 106 ? -9.818 -1.013 -7.728 1.00 97.12 106 LYS A CA 1
ATOM 812 C C . LYS A 1 106 ? -9.241 -1.263 -6.338 1.00 97.12 106 LYS A C 1
ATOM 814 O O . LYS A 1 106 ? -9.798 -2.052 -5.578 1.00 97.12 106 LYS A O 1
ATOM 819 N N . LEU A 1 107 ? -8.120 -0.625 -6.016 1.00 98.44 107 LEU A N 1
ATOM 820 C CA . LEU A 1 107 ? -7.365 -0.859 -4.795 1.00 98.44 107 LEU A CA 1
ATOM 821 C C . LEU A 1 107 ? -6.796 0.460 -4.276 1.00 98.44 107 LEU A C 1
ATOM 823 O O . LEU A 1 107 ? -6.085 1.151 -5.003 1.00 98.44 107 LEU A O 1
ATOM 827 N N . PHE A 1 108 ? -7.119 0.771 -3.026 1.00 98.62 108 PHE A N 1
ATOM 828 C CA . PHE A 1 108 ? -6.616 1.912 -2.276 1.00 98.62 108 PHE A CA 1
ATOM 829 C C . PHE A 1 108 ? -6.160 1.418 -0.905 1.00 98.62 108 PHE A C 1
ATOM 831 O O . PHE A 1 108 ? -6.989 0.970 -0.115 1.00 98.62 108 PHE A O 1
ATOM 838 N N . SER A 1 109 ? -4.864 1.436 -0.626 1.00 98.38 109 SER A N 1
ATOM 839 C CA . SER A 1 109 ? -4.281 0.794 0.557 1.00 98.38 109 SER A CA 1
ATOM 840 C C . SER A 1 109 ? -3.186 1.636 1.209 1.00 98.38 109 SER A C 1
ATOM 842 O O . SER A 1 109 ? -2.953 2.760 0.783 1.00 98.38 109 SER A O 1
ATOM 844 N N . GLY A 1 110 ? -2.551 1.110 2.256 1.00 98.50 110 GLY A N 1
ATOM 845 C CA . GLY A 1 110 ? -1.475 1.760 3.009 1.00 98.50 110 GLY A CA 1
ATOM 846 C C . GLY A 1 110 ? -1.874 2.010 4.466 1.00 98.50 110 GLY A C 1
ATOM 847 O O . GLY A 1 110 ? -2.783 1.350 4.993 1.00 98.50 110 GLY A O 1
ATOM 848 N N . ILE A 1 111 ? -1.252 2.996 5.115 1.00 98.56 111 ILE A N 1
ATOM 849 C CA . ILE A 1 111 ? -1.620 3.456 6.465 1.00 98.56 111 ILE A CA 1
ATOM 850 C C . ILE A 1 111 ? -2.873 4.336 6.361 1.00 98.56 111 ILE A C 1
ATOM 852 O O . ILE A 1 111 ? -2.850 5.554 6.522 1.00 98.56 111 ILE A O 1
ATOM 856 N N . THR A 1 112 ? -3.994 3.697 6.042 1.00 98.31 112 THR A N 1
ATOM 857 C CA . THR A 1 112 ? -5.290 4.327 5.745 1.00 98.31 112 THR A CA 1
ATOM 858 C C . THR A 1 112 ? -6.166 4.534 6.984 1.00 98.31 112 THR A C 1
ATOM 860 O O . THR A 1 112 ? -7.259 5.088 6.903 1.00 98.31 112 THR A O 1
ATOM 863 N N . TYR A 1 113 ? -5.686 4.095 8.145 1.00 98.38 113 TYR A N 1
ATOM 864 C CA . TYR A 1 113 ? -6.388 4.098 9.432 1.00 98.38 113 TYR A CA 1
ATOM 865 C C . TYR A 1 113 ? -5.831 5.138 10.425 1.00 98.38 113 TYR A C 1
ATOM 867 O O . TYR A 1 113 ? -6.365 5.291 11.522 1.00 98.38 113 TYR A O 1
ATOM 875 N N . GLY A 1 114 ? -4.777 5.869 10.054 1.00 97.12 114 GLY A N 1
ATOM 876 C CA . GLY A 1 114 ? -4.138 6.900 10.874 1.00 97.12 114 GLY A CA 1
ATOM 877 C C . GLY A 1 114 ? -2.967 7.553 10.143 1.00 97.12 114 GLY A C 1
ATOM 878 O O . GLY A 1 114 ? -2.689 7.214 8.996 1.00 97.12 114 GLY A O 1
ATOM 879 N N . ALA A 1 115 ? -2.278 8.493 10.786 1.00 97.44 115 ALA A N 1
ATOM 880 C CA . ALA A 1 115 ? -1.134 9.157 10.162 1.00 97.44 115 ALA A CA 1
ATOM 881 C C . ALA A 1 115 ? 0.157 8.326 10.191 1.00 97.44 115 ALA A C 1
ATOM 883 O O . ALA A 1 115 ? 0.443 7.604 11.155 1.00 97.44 115 ALA A O 1
ATOM 884 N N . TRP A 1 116 ? 0.981 8.480 9.154 1.00 96.44 116 TRP A N 1
ATOM 885 C CA . TRP A 1 116 ? 2.351 7.971 9.160 1.00 96.44 116 TRP A CA 1
ATOM 886 C C . TRP A 1 116 ? 3.184 8.729 10.188 1.00 96.44 116 TRP A C 1
ATOM 888 O O . TRP A 1 116 ? 3.137 9.958 10.252 1.00 96.44 116 TRP A O 1
ATOM 898 N N . HIS A 1 117 ? 3.913 7.996 11.026 1.00 94.44 117 HIS A N 1
ATOM 899 C CA . HIS A 1 117 ? 4.608 8.529 12.200 1.00 94.44 117 HIS A CA 1
ATOM 900 C C . HIS A 1 117 ? 3.690 9.283 13.181 1.00 94.44 117 HIS A C 1
ATOM 902 O O . HIS A 1 117 ? 4.156 10.127 13.959 1.00 94.44 117 HIS A O 1
ATOM 908 N N . GLY A 1 118 ? 2.391 8.954 13.174 1.00 91.25 118 GLY A N 1
ATOM 909 C CA . GLY A 1 118 ? 1.423 9.435 14.153 1.00 91.25 118 GLY A CA 1
ATOM 910 C C . GLY A 1 118 ? 1.883 9.156 15.585 1.00 91.25 118 GLY A C 1
ATOM 911 O O . GLY A 1 118 ? 2.612 8.199 15.855 1.00 91.25 118 GLY A O 1
ATOM 912 N N . GLN A 1 119 ? 1.468 10.012 16.512 1.00 90.81 119 GLN A N 1
ATOM 913 C CA . GLN A 1 119 ? 1.837 9.919 17.923 1.00 90.81 119 GLN A CA 1
ATOM 914 C C . GLN A 1 119 ? 0.609 9.579 18.763 1.00 90.81 119 GLN A C 1
ATOM 916 O O . GLN A 1 119 ? -0.508 9.972 18.434 1.00 90.81 119 GLN A O 1
ATOM 921 N N . ILE A 1 120 ? 0.824 8.869 19.870 1.00 93.56 120 ILE A N 1
ATOM 922 C CA . ILE A 1 120 ? -0.240 8.595 20.836 1.00 93.56 120 ILE A CA 1
ATOM 923 C C . ILE A 1 120 ? -0.444 9.856 21.676 1.00 93.56 120 ILE A C 1
ATOM 925 O O . ILE A 1 120 ? 0.391 10.194 22.515 1.00 93.56 120 ILE A O 1
ATOM 929 N N . GLU A 1 121 ? -1.552 10.550 21.441 1.00 91.19 121 GLU A N 1
ATOM 930 C CA . GLU A 1 121 ? -1.937 11.754 22.187 1.00 91.19 121 GLU A CA 1
ATOM 931 C C . GLU A 1 121 ? -2.613 11.388 23.520 1.00 91.19 121 GLU A C 1
ATOM 933 O O . GLU A 1 121 ? -2.445 12.085 24.522 1.00 91.19 121 GLU A O 1
ATOM 938 N N . ASP A 1 122 ? -3.362 10.277 23.535 1.00 92.69 122 ASP A N 1
ATOM 939 C CA . ASP A 1 122 ? -4.033 9.721 24.711 1.00 92.69 122 ASP A CA 1
ATOM 940 C C . ASP A 1 122 ? -3.674 8.241 24.960 1.00 92.69 122 ASP A C 1
ATOM 942 O O . ASP A 1 122 ? -2.707 7.946 25.662 1.00 92.69 122 ASP A O 1
ATOM 946 N N . THR A 1 123 ? -4.431 7.286 24.419 1.00 97.94 123 THR A N 1
ATOM 947 C CA . THR A 1 123 ? -4.138 5.850 24.516 1.00 97.94 123 THR A CA 1
ATOM 948 C C . THR A 1 123 ? -4.296 5.191 23.151 1.00 97.94 123 THR A C 1
ATOM 950 O O . THR A 1 123 ? -5.119 5.621 22.344 1.00 97.94 123 THR A O 1
ATOM 953 N N . LYS A 1 124 ? -3.550 4.106 22.899 1.00 97.94 124 LYS A N 1
ATOM 954 C CA . LYS A 1 124 ? -3.681 3.327 21.656 1.00 97.94 124 LYS A CA 1
ATOM 955 C C . LYS A 1 124 ? -5.136 2.909 21.401 1.00 97.94 124 LYS A C 1
ATOM 957 O O . LYS A 1 124 ? -5.606 3.061 20.283 1.00 97.94 124 LYS A O 1
ATOM 962 N N . GLU A 1 125 ? -5.856 2.464 22.433 1.00 98.50 125 GLU A N 1
ATOM 963 C CA . GLU A 1 125 ? -7.257 2.032 22.303 1.00 98.50 125 GLU A CA 1
ATOM 964 C C . GLU A 1 125 ? -8.198 3.200 21.959 1.00 98.50 125 GLU A C 1
ATOM 966 O O . GLU A 1 125 ? -9.104 3.057 21.147 1.00 98.50 125 GLU A O 1
ATOM 971 N N . ALA A 1 126 ? -7.954 4.395 22.501 1.00 98.50 126 ALA A N 1
ATOM 972 C CA . ALA A 1 126 ? -8.757 5.565 22.156 1.00 98.50 126 ALA A CA 1
ATOM 973 C C . ALA A 1 126 ? -8.527 6.016 20.699 1.00 98.50 126 ALA A C 1
ATOM 975 O O . ALA A 1 126 ? -9.484 6.379 20.012 1.00 98.50 126 ALA A O 1
ATOM 976 N N . HIS A 1 127 ? -7.285 5.955 20.198 1.00 98.50 127 HIS A N 1
ATOM 977 C CA . HIS A 1 127 ? -7.003 6.146 18.770 1.00 98.50 127 HIS A CA 1
ATOM 978 C C . HIS A 1 127 ? -7.631 5.038 17.915 1.00 98.50 127 HIS A C 1
ATOM 980 O O . HIS A 1 127 ? -8.200 5.337 16.868 1.00 98.50 127 HIS A O 1
ATOM 986 N N . TRP A 1 128 ? -7.576 3.785 18.371 1.00 98.81 128 TRP A N 1
ATOM 987 C CA . TRP A 1 128 ? -8.176 2.633 17.701 1.00 98.81 128 TRP A CA 1
ATOM 988 C C . TRP A 1 128 ? -9.681 2.816 17.495 1.00 98.81 128 TRP A C 1
ATOM 990 O O . TRP A 1 128 ? -10.160 2.748 16.363 1.00 98.81 128 TRP A O 1
ATOM 1000 N N . ASP A 1 129 ? -10.418 3.147 18.558 1.00 98.75 129 ASP A N 1
ATOM 1001 C CA . ASP A 1 129 ? -11.864 3.375 18.500 1.00 98.75 129 ASP A CA 1
ATOM 1002 C C . ASP A 1 129 ? -12.229 4.473 17.492 1.00 98.75 129 ASP A C 1
ATOM 1004 O O . ASP A 1 129 ? -13.186 4.342 16.720 1.00 98.75 129 ASP A O 1
ATOM 1008 N N . ARG A 1 130 ? -11.450 5.562 17.471 1.00 98.75 130 ARG A N 1
ATOM 1009 C CA . ARG A 1 130 ? -11.636 6.668 16.524 1.00 98.75 130 ARG A CA 1
ATOM 1010 C C . ARG A 1 130 ? -11.308 6.246 15.097 1.00 98.75 130 ARG A C 1
ATOM 1012 O O . ARG A 1 130 ? -12.097 6.534 14.202 1.00 98.75 130 ARG A O 1
ATOM 1019 N N . ALA A 1 131 ? -10.205 5.531 14.888 1.00 98.75 131 ALA A N 1
ATOM 1020 C CA . ALA A 1 131 ? -9.812 5.005 13.587 1.00 98.75 131 ALA A CA 1
ATOM 1021 C C . ALA A 1 131 ? -10.892 4.078 13.010 1.00 98.75 131 ALA A C 1
ATOM 1023 O O . ALA A 1 131 ? -11.325 4.287 11.879 1.00 98.75 131 ALA A O 1
ATOM 1024 N N . VAL A 1 132 ? -11.411 3.126 13.795 1.00 98.94 132 VAL A N 1
ATOM 1025 C CA . VAL A 1 132 ? -12.504 2.232 13.372 1.00 98.94 132 VAL A CA 1
ATOM 1026 C C . VAL A 1 132 ? -13.755 3.029 12.986 1.00 98.94 132 VAL A C 1
ATOM 1028 O O . VAL A 1 132 ? -14.381 2.741 11.965 1.00 98.94 132 VAL A O 1
ATOM 1031 N N . GLN A 1 133 ? -14.135 4.044 13.770 1.00 98.88 133 GLN A N 1
ATOM 1032 C CA . GLN A 1 133 ? -15.290 4.898 13.459 1.00 98.88 133 GLN A CA 1
ATOM 1033 C C . GLN A 1 133 ? -15.093 5.693 12.162 1.00 98.88 133 GLN A C 1
ATOM 1035 O O . GLN A 1 133 ? -15.975 5.677 11.302 1.00 98.88 133 GLN A O 1
ATOM 1040 N N . SER A 1 134 ? -13.939 6.344 12.005 1.00 98.88 134 SER A N 1
ATOM 1041 C CA . SER A 1 134 ? -13.584 7.110 10.808 1.00 98.88 134 SER A CA 1
ATOM 1042 C C . SER A 1 134 ? -13.554 6.219 9.564 1.00 98.88 134 SER A C 1
ATOM 1044 O O . SER A 1 134 ? -14.179 6.533 8.552 1.00 98.88 134 SER A O 1
ATOM 1046 N N . VAL A 1 135 ? -12.899 5.059 9.649 1.00 98.88 135 VAL A N 1
ATOM 1047 C CA . VAL A 1 135 ? -12.795 4.106 8.539 1.00 98.88 135 VAL A CA 1
ATOM 1048 C C . VAL A 1 135 ? -14.159 3.527 8.167 1.00 98.88 135 VAL A C 1
ATOM 1050 O O . VAL A 1 135 ? -14.458 3.432 6.983 1.00 98.88 135 VAL A O 1
ATOM 1053 N N . ARG A 1 136 ? -15.039 3.207 9.128 1.00 98.81 136 ARG A N 1
ATOM 1054 C CA . ARG A 1 136 ? -16.424 2.780 8.833 1.00 98.81 136 ARG A CA 1
ATOM 1055 C C . ARG A 1 136 ? -17.214 3.815 8.034 1.00 98.81 136 ARG A C 1
ATOM 1057 O O . ARG A 1 136 ? -18.128 3.455 7.294 1.00 98.81 136 ARG A O 1
ATOM 1064 N N . GLU A 1 137 ? -16.917 5.098 8.211 1.00 98.56 137 GLU A N 1
ATOM 1065 C CA . GLU A 1 137 ? -17.529 6.160 7.416 1.00 98.56 137 GLU A CA 1
ATOM 1066 C C . GLU A 1 137 ? -16.941 6.218 6.001 1.00 98.56 137 GLU A C 1
ATOM 1068 O O . GLU A 1 137 ? -17.684 6.355 5.031 1.00 98.56 137 GLU A O 1
ATOM 1073 N N . ILE A 1 138 ? -15.617 6.105 5.891 1.00 98.81 138 ILE A N 1
ATOM 1074 C CA . ILE A 1 138 ? -14.870 6.185 4.632 1.00 98.81 138 ILE A CA 1
ATOM 1075 C C . ILE A 1 138 ? -15.142 4.969 3.738 1.00 98.81 138 ILE A C 1
ATOM 1077 O O . ILE A 1 138 ? -15.398 5.126 2.547 1.00 98.81 138 ILE A O 1
ATOM 1081 N N . VAL A 1 139 ? -15.123 3.759 4.304 1.00 98.56 139 VAL A N 1
ATOM 1082 C CA . VAL A 1 139 ? -15.178 2.499 3.547 1.00 98.56 139 VAL A CA 1
ATOM 1083 C C . VAL A 1 139 ? -16.486 2.331 2.775 1.00 98.56 139 VAL A C 1
ATOM 1085 O O . VAL A 1 139 ? -16.482 1.706 1.725 1.00 98.56 139 VAL A O 1
ATOM 1088 N N . LYS A 1 140 ? -17.580 2.969 3.209 1.00 98.50 140 LYS A N 1
ATOM 1089 C CA . LYS A 1 140 ? -18.845 3.010 2.453 1.00 98.50 140 LYS A CA 1
ATOM 1090 C C . LYS A 1 140 ? -18.673 3.634 1.070 1.00 98.50 140 LYS A C 1
ATOM 1092 O O . LYS A 1 140 ? -19.242 3.160 0.099 1.00 98.50 140 LYS A O 1
ATOM 1097 N N . LEU A 1 141 ? -17.847 4.674 0.969 1.00 98.56 141 LEU A N 1
ATOM 1098 C CA . LEU A 1 141 ? -17.543 5.289 -0.318 1.00 98.56 141 LEU A CA 1
ATOM 1099 C C . LEU A 1 141 ? -16.674 4.366 -1.180 1.00 98.56 141 LEU A C 1
ATOM 1101 O O . LEU A 1 141 ? -16.871 4.278 -2.387 1.00 98.56 141 LEU A O 1
ATOM 1105 N N . ALA A 1 142 ? -15.737 3.640 -0.563 1.00 98.44 142 ALA A N 1
ATOM 1106 C CA . ALA A 1 142 ? -14.974 2.615 -1.269 1.00 98.44 142 ALA A CA 1
ATOM 1107 C C . ALA A 1 142 ? -15.893 1.492 -1.795 1.00 98.44 142 ALA A C 1
ATOM 1109 O O . ALA A 1 142 ? -15.713 1.052 -2.927 1.00 98.44 142 ALA A O 1
ATOM 1110 N N . GLU A 1 143 ? -16.909 1.079 -1.028 1.00 98.38 143 GLU A N 1
ATOM 1111 C CA . GLU A 1 143 ? -17.946 0.131 -1.464 1.00 98.38 143 GLU A CA 1
ATOM 1112 C C . GLU A 1 143 ? -18.718 0.650 -2.685 1.00 98.38 143 GLU A C 1
ATOM 1114 O O . GLU A 1 143 ? -18.843 -0.081 -3.668 1.00 98.38 143 GLU A O 1
ATOM 1119 N N . ASP A 1 144 ? -19.161 1.912 -2.664 1.00 98.25 144 ASP A N 1
ATOM 1120 C CA . ASP A 1 144 ? -19.897 2.540 -3.772 1.00 98.25 144 ASP A CA 1
ATOM 1121 C C . ASP A 1 144 ? -19.092 2.548 -5.087 1.00 98.25 144 ASP A C 1
ATOM 1123 O O . ASP A 1 144 ? -19.655 2.363 -6.169 1.00 98.25 144 ASP A O 1
ATOM 1127 N N . TYR A 1 145 ? -17.767 2.712 -5.002 1.00 98.12 145 TYR A N 1
ATOM 1128 C CA . TYR A 1 145 ? -16.861 2.647 -6.154 1.00 98.12 145 TYR A CA 1
ATOM 1129 C C . TYR A 1 145 ? -16.352 1.232 -6.478 1.00 98.12 145 TYR A C 1
ATOM 1131 O O . TYR A 1 145 ? -15.669 1.048 -7.485 1.00 98.12 145 TYR A O 1
ATOM 1139 N N . GLY A 1 146 ? -16.654 0.226 -5.652 1.00 98.00 146 GLY A N 1
ATOM 1140 C CA . GLY A 1 146 ? -16.099 -1.123 -5.800 1.00 98.00 146 GLY A CA 1
ATOM 1141 C C . GLY A 1 146 ? -14.587 -1.204 -5.540 1.00 98.00 146 GLY A C 1
ATOM 1142 O O . GLY A 1 146 ? -13.917 -2.092 -6.066 1.00 98.00 146 GLY A O 1
ATOM 1143 N N . ILE A 1 147 ? -14.045 -0.282 -4.743 1.00 98.56 147 ILE A N 1
ATOM 1144 C CA . ILE A 1 147 ? -12.632 -0.211 -4.364 1.00 98.56 147 ILE A CA 1
ATOM 1145 C C . ILE A 1 147 ? -12.386 -1.091 -3.137 1.00 98.56 147 ILE A C 1
ATOM 1147 O O . ILE A 1 147 ? -13.111 -1.013 -2.144 1.00 98.56 147 ILE A O 1
ATOM 1151 N N . THR A 1 148 ? -11.329 -1.899 -3.177 1.00 98.62 148 THR A N 1
ATOM 1152 C CA . THR A 1 148 ? -10.774 -2.539 -1.979 1.00 98.62 148 THR A CA 1
ATOM 1153 C C . THR A 1 148 ? -10.011 -1.500 -1.165 1.00 98.62 148 THR A C 1
ATOM 1155 O O . THR A 1 148 ? -9.077 -0.886 -1.679 1.00 98.62 148 THR A O 1
ATOM 1158 N N . TYR A 1 149 ? -10.401 -1.317 0.095 1.00 98.81 149 TYR A N 1
ATOM 1159 C CA . TYR A 1 149 ? -9.781 -0.395 1.039 1.00 98.81 149 TYR A CA 1
ATOM 1160 C C . TYR A 1 149 ? -8.839 -1.169 1.971 1.00 98.81 149 TYR A C 1
ATOM 1162 O O . TYR A 1 149 ? -9.290 -1.921 2.837 1.00 98.81 149 TYR A O 1
ATOM 1170 N N . GLY A 1 150 ? -7.533 -1.045 1.740 1.00 98.56 150 GLY A N 1
ATOM 1171 C CA . GLY A 1 150 ? -6.492 -1.825 2.403 1.00 98.56 150 GLY A CA 1
ATOM 1172 C C . GLY A 1 150 ? -5.936 -1.160 3.663 1.00 98.56 150 GLY A C 1
ATOM 1173 O O . GLY A 1 150 ? -5.499 -0.012 3.613 1.00 98.56 150 GLY A O 1
ATOM 1174 N N . PHE A 1 151 ? -5.896 -1.905 4.765 1.00 98.75 151 PHE A N 1
ATOM 1175 C CA . PHE A 1 151 ? -5.226 -1.552 6.016 1.00 98.75 151 PHE A CA 1
ATOM 1176 C C . PHE A 1 151 ? -3.861 -2.232 6.048 1.00 98.75 151 PHE A C 1
ATOM 1178 O O . PHE A 1 151 ? -3.777 -3.443 6.262 1.00 98.75 151 PHE A O 1
ATOM 1185 N N . GLU A 1 152 ? -2.802 -1.478 5.785 1.00 98.88 152 GLU A N 1
ATOM 1186 C CA . GLU A 1 152 ? -1.441 -1.999 5.850 1.00 98.88 152 GLU A CA 1
ATOM 1187 C C . GLU A 1 152 ? -0.996 -2.255 7.282 1.00 98.88 152 GLU A C 1
ATOM 1189 O O . GLU A 1 152 ? -1.072 -1.381 8.133 1.00 98.88 152 GLU A O 1
ATOM 1194 N N . MET A 1 153 ? -0.510 -3.460 7.553 1.00 98.62 153 MET A N 1
ATOM 1195 C CA . MET A 1 153 ? 0.210 -3.744 8.785 1.00 98.62 153 MET A CA 1
ATOM 1196 C C . MET A 1 153 ? 1.650 -3.237 8.649 1.00 98.62 153 MET A C 1
ATOM 1198 O O . MET A 1 153 ? 2.419 -3.786 7.859 1.00 98.62 153 MET A O 1
ATOM 1202 N N . VAL A 1 154 ? 2.028 -2.228 9.440 1.00 98.88 154 VAL A N 1
ATOM 1203 C CA . VAL A 1 154 ? 3.376 -1.636 9.399 1.00 98.88 154 VAL A CA 1
ATOM 1204 C C . VAL A 1 154 ? 4.173 -1.900 10.670 1.00 98.88 154 VAL A C 1
ATOM 1206 O O . VAL A 1 154 ? 3.634 -2.230 11.724 1.00 98.88 154 VAL A O 1
ATOM 1209 N N . ASN A 1 155 ? 5.489 -1.712 10.601 1.00 98.69 155 ASN A N 1
ATOM 1210 C CA . ASN A 1 155 ? 6.344 -1.806 11.781 1.00 98.69 155 ASN A CA 1
ATOM 1211 C C . ASN A 1 155 ? 6.077 -0.657 12.780 1.00 98.69 155 ASN A C 1
ATOM 1213 O O . ASN A 1 155 ? 5.571 0.412 12.428 1.00 98.69 155 ASN A O 1
ATOM 1217 N N . ARG A 1 156 ? 6.499 -0.856 14.031 1.00 98.19 156 ARG A N 1
ATOM 1218 C CA . ARG A 1 156 ? 6.313 0.076 15.157 1.00 98.19 156 ARG A CA 1
ATOM 1219 C C . ARG A 1 156 ? 6.924 1.469 14.973 1.00 98.19 156 ARG A C 1
ATOM 1221 O O . ARG A 1 156 ? 6.642 2.360 15.771 1.00 98.19 156 ARG A O 1
ATOM 1228 N N . PHE A 1 157 ? 7.819 1.651 14.002 1.00 97.56 157 PHE A N 1
ATOM 1229 C CA . PHE A 1 157 ? 8.468 2.936 13.723 1.00 97.56 157 PHE A CA 1
ATOM 1230 C C . PHE A 1 157 ? 7.641 3.801 12.766 1.00 97.56 157 PHE A C 1
ATOM 1232 O O . PHE A 1 157 ? 7.828 5.018 12.709 1.00 97.56 157 PHE A O 1
ATOM 1239 N N . GLU A 1 158 ? 6.721 3.182 12.031 1.00 97.94 158 GLU A N 1
ATOM 1240 C CA . GLU A 1 158 ? 5.936 3.830 10.985 1.00 97.94 158 GLU A CA 1
ATOM 1241 C C . GLU A 1 158 ? 4.504 4.116 11.440 1.00 97.94 158 GLU A C 1
ATOM 1243 O O . GLU A 1 158 ? 3.958 5.172 11.124 1.00 97.94 158 GLU A O 1
ATOM 1248 N N . ASN A 1 159 ? 3.914 3.257 12.270 1.00 98.19 159 ASN A N 1
ATOM 1249 C CA . ASN A 1 159 ? 2.657 3.550 12.955 1.00 98.19 159 ASN A CA 1
ATOM 1250 C C . ASN A 1 159 ? 2.521 2.694 14.228 1.00 98.19 159 ASN A C 1
ATOM 1252 O O . ASN A 1 159 ? 3.151 1.649 14.340 1.00 98.19 159 ASN A O 1
ATOM 1256 N N . PHE A 1 160 ? 1.705 3.123 15.194 1.00 98.06 160 PHE A N 1
ATOM 1257 C CA . PHE A 1 160 ? 1.518 2.425 16.475 1.00 98.06 160 PHE A CA 1
ATOM 1258 C C . PHE A 1 160 ? 0.219 1.601 16.579 1.00 98.06 160 PHE A C 1
ATOM 1260 O O . PHE A 1 160 ? 0.039 0.888 17.569 1.00 98.06 160 PHE A O 1
ATOM 1267 N N . LEU A 1 161 ? -0.732 1.749 15.647 1.00 98.12 161 LEU A N 1
ATOM 1268 C CA . LEU A 1 161 ? -2.072 1.158 15.744 1.00 98.12 161 LEU A CA 1
ATOM 1269 C C . LEU A 1 161 ? -2.107 -0.311 15.325 1.00 98.12 161 LEU A C 1
ATOM 1271 O O . LEU A 1 161 ? -2.662 -1.115 16.068 1.00 98.12 161 LEU A O 1
ATOM 1275 N N . ILE A 1 162 ? -1.539 -0.645 14.165 1.00 98.62 162 ILE A N 1
ATOM 1276 C CA . ILE A 1 162 ? -1.619 -1.982 13.564 1.00 98.62 162 ILE A CA 1
ATOM 1277 C C . ILE A 1 162 ? -0.206 -2.464 13.249 1.00 98.62 162 ILE A C 1
ATOM 1279 O O . ILE A 1 162 ? 0.384 -2.029 12.259 1.00 98.62 162 ILE A O 1
ATOM 1283 N N . ASN A 1 163 ? 0.335 -3.334 14.105 1.00 98.81 163 ASN A N 1
ATOM 1284 C CA . ASN A 1 163 ? 1.722 -3.791 14.001 1.00 98.81 163 ASN A CA 1
ATOM 1285 C C . ASN A 1 163 ? 1.894 -5.294 13.787 1.00 98.81 163 ASN A C 1
ATOM 1287 O O . ASN A 1 163 ? 2.961 -5.701 13.349 1.00 98.81 163 ASN A O 1
ATOM 1291 N N . ASP A 1 164 ? 0.872 -6.108 14.045 1.00 98.81 164 ASP A N 1
ATOM 1292 C CA . ASP A 1 164 ? 0.873 -7.529 13.688 1.00 98.81 164 ASP A CA 1
ATOM 1293 C C . ASP A 1 164 ? -0.416 -7.922 12.946 1.00 98.81 164 ASP A C 1
ATOM 1295 O O . ASP A 1 164 ? -1.410 -7.184 12.907 1.00 98.81 164 ASP A O 1
ATOM 1299 N N . HIS A 1 165 ? -0.414 -9.108 12.341 1.00 98.81 165 HIS A N 1
ATOM 1300 C CA . HIS A 1 165 ? -1.563 -9.656 11.626 1.00 98.81 165 HIS A CA 1
ATOM 1301 C C . HIS A 1 165 ? -2.803 -9.777 12.513 1.00 98.81 165 HIS A C 1
ATOM 1303 O O . HIS A 1 165 ? -3.921 -9.675 12.012 1.00 98.81 165 HIS A O 1
ATOM 1309 N N . ARG A 1 166 ? -2.646 -9.989 13.824 1.00 98.88 166 ARG A N 1
ATOM 1310 C CA . ARG A 1 166 ? -3.773 -10.164 14.752 1.00 98.88 166 ARG A CA 1
ATOM 1311 C C . ARG A 1 166 ? -4.496 -8.842 14.945 1.00 98.88 166 ARG A C 1
ATOM 1313 O O . ARG A 1 166 ? -5.724 -8.813 14.878 1.00 98.88 166 ARG A O 1
ATOM 1320 N N . GLU A 1 167 ? -3.748 -7.756 15.120 1.00 98.88 167 GLU A N 1
ATOM 1321 C CA . GLU A 1 167 ? -4.273 -6.396 15.106 1.00 98.88 167 GLU A CA 1
ATOM 1322 C C . GLU A 1 167 ? -4.904 -6.083 13.745 1.00 98.88 167 GLU A C 1
ATOM 1324 O O . GLU A 1 167 ? -6.042 -5.627 13.701 1.00 98.88 167 GLU A O 1
ATOM 1329 N N . ALA A 1 168 ? -4.256 -6.415 12.627 1.00 98.88 168 ALA A N 1
ATOM 1330 C CA . ALA A 1 168 ? -4.813 -6.135 11.300 1.00 98.88 168 ALA A CA 1
ATOM 1331 C C . ALA A 1 168 ? -6.159 -6.852 11.058 1.00 98.88 168 ALA A C 1
ATOM 1333 O O . ALA A 1 168 ? -7.129 -6.240 10.599 1.00 98.88 168 ALA A O 1
ATOM 1334 N N . ILE A 1 169 ? -6.254 -8.134 11.431 1.00 98.88 169 ILE A N 1
ATOM 1335 C CA . ILE A 1 169 ? -7.492 -8.924 11.360 1.00 98.88 169 ILE A CA 1
ATOM 1336 C C . ILE A 1 169 ? -8.557 -8.338 12.289 1.00 98.88 169 ILE A C 1
ATOM 1338 O O . ILE A 1 169 ? -9.700 -8.162 11.861 1.00 98.88 169 ILE A O 1
ATOM 1342 N N . ARG A 1 170 ? -8.203 -8.022 13.545 1.00 98.88 170 ARG A N 1
ATOM 1343 C CA . ARG A 1 170 ? -9.124 -7.410 14.517 1.00 98.88 170 ARG A CA 1
ATOM 1344 C C . ARG A 1 170 ? -9.686 -6.101 13.963 1.00 98.88 170 ARG A C 1
ATOM 1346 O O . ARG A 1 170 ? -10.896 -5.896 14.004 1.00 98.88 170 ARG A O 1
ATOM 1353 N N . PHE A 1 171 ? -8.832 -5.248 13.400 1.00 98.94 171 PHE A N 1
ATOM 1354 C CA . PHE A 1 171 ? -9.242 -3.971 12.826 1.00 98.94 171 PHE A CA 1
ATOM 1355 C C . PHE A 1 171 ? -10.221 -4.169 11.665 1.00 98.94 171 PHE A C 1
ATOM 1357 O O . PHE A 1 171 ? -11.300 -3.579 11.662 1.00 98.94 171 PHE A O 1
ATOM 1364 N N . ALA A 1 172 ? -9.904 -5.057 10.716 1.00 98.81 172 ALA A N 1
ATOM 1365 C CA . ALA A 1 172 ? -10.782 -5.348 9.583 1.00 98.81 172 ALA A CA 1
ATOM 1366 C C . ALA A 1 172 ? -12.144 -5.926 10.022 1.00 98.81 172 ALA A C 1
ATOM 1368 O O . ALA A 1 172 ? -13.189 -5.528 9.500 1.00 98.81 172 ALA A O 1
ATOM 1369 N N . GLN A 1 173 ? -12.149 -6.813 11.025 1.00 98.75 173 GLN A N 1
ATOM 1370 C CA . GLN A 1 173 ? -13.371 -7.359 11.625 1.00 98.75 173 GLN A CA 1
ATOM 1371 C C . GLN A 1 173 ? -14.227 -6.276 12.281 1.00 98.75 173 GLN A C 1
ATOM 1373 O O . GLN A 1 173 ? -15.443 -6.254 12.089 1.00 98.75 173 GLN A O 1
ATOM 1378 N N . GLU A 1 174 ? -13.606 -5.379 13.047 1.00 98.81 174 GLU A N 1
ATOM 1379 C CA . GLU A 1 174 ? -14.311 -4.286 13.705 1.00 98.81 174 GLU A CA 1
ATOM 1380 C C . GLU A 1 174 ? -14.828 -3.265 12.690 1.00 98.81 174 GLU A C 1
ATOM 1382 O O . GLU A 1 174 ? -15.972 -2.833 12.809 1.00 98.81 174 GLU A O 1
ATOM 1387 N N . VAL A 1 175 ? -14.078 -2.924 11.639 1.00 98.75 175 VAL A N 1
ATOM 1388 C CA . VAL A 1 175 ? -14.601 -2.096 10.539 1.00 98.75 175 VAL A CA 1
ATOM 1389 C C . VAL A 1 175 ? -15.840 -2.748 9.920 1.00 98.75 175 VAL A C 1
ATOM 1391 O O . VAL A 1 175 ? -16.843 -2.064 9.716 1.00 98.75 175 VAL A O 1
ATOM 1394 N N . GLY A 1 176 ? -15.817 -4.068 9.709 1.00 98.19 176 GLY A N 1
ATOM 1395 C CA . GLY A 1 176 ? -17.006 -4.844 9.352 1.00 98.19 176 GLY A CA 1
ATOM 1396 C C . GLY A 1 176 ? -17.497 -4.625 7.917 1.00 98.19 176 GLY 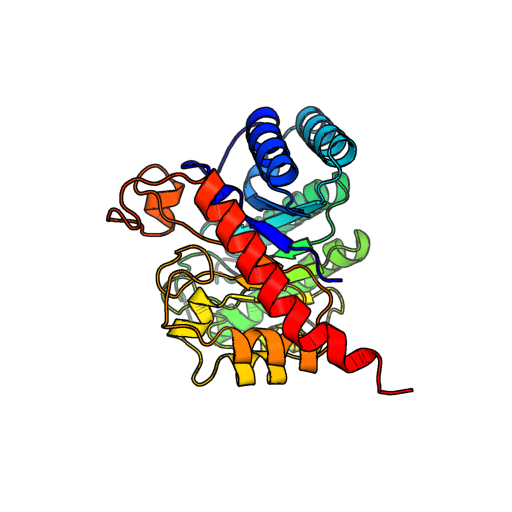A C 1
ATOM 1397 O O . GLY A 1 176 ? -18.688 -4.778 7.655 1.00 98.19 176 GLY A O 1
ATOM 1398 N N . SER A 1 177 ? -16.595 -4.268 6.998 1.00 98.31 177 SER A N 1
ATOM 1399 C CA . SER A 1 177 ? -16.871 -4.110 5.563 1.00 98.31 177 SER A CA 1
ATOM 1400 C C . SER A 1 177 ? -16.221 -5.235 4.759 1.00 98.31 177 SER A C 1
ATOM 1402 O O . SER A 1 177 ? -15.099 -5.644 5.051 1.00 98.31 177 SER A O 1
ATOM 1404 N N . LEU A 1 178 ? -16.895 -5.707 3.705 1.00 96.75 178 LEU A N 1
ATOM 1405 C CA . LEU A 1 178 ? -16.314 -6.673 2.765 1.00 96.75 178 LEU A CA 1
ATOM 1406 C C . LEU A 1 178 ? -15.221 -6.053 1.884 1.00 96.75 178 LEU A C 1
ATOM 1408 O O . LEU A 1 178 ? -14.350 -6.783 1.409 1.00 96.75 178 LEU A O 1
ATOM 1412 N N . ASN A 1 179 ? -15.259 -4.733 1.689 1.00 98.19 179 ASN A N 1
ATOM 1413 C CA . ASN A 1 179 ? -14.255 -3.976 0.947 1.00 98.19 179 ASN A CA 1
ATOM 1414 C C . ASN A 1 179 ? -13.063 -3.579 1.831 1.00 98.19 179 ASN A C 1
ATOM 1416 O O . ASN A 1 179 ? -12.000 -3.285 1.295 1.00 98.19 179 ASN A O 1
ATOM 1420 N N . GLY A 1 180 ? -13.215 -3.601 3.161 1.00 98.62 180 GLY A N 1
ATOM 1421 C CA . GLY A 1 180 ? -12.120 -3.421 4.114 1.00 98.62 180 GLY A CA 1
ATOM 1422 C C . GLY A 1 180 ? -11.249 -4.675 4.202 1.00 98.62 180 GLY A C 1
ATOM 1423 O O . GLY A 1 180 ? -11.707 -5.724 4.660 1.00 98.62 180 GLY A O 1
ATOM 1424 N N . LYS A 1 181 ? -9.995 -4.582 3.762 1.00 98.81 181 LYS A N 1
ATOM 1425 C CA . LYS A 1 181 ? -9.062 -5.714 3.691 1.00 98.81 181 LYS A CA 1
ATOM 1426 C C . LYS A 1 181 ? -7.730 -5.396 4.345 1.00 98.81 181 LYS A C 1
ATOM 1428 O O . LYS A 1 181 ? -7.347 -4.244 4.458 1.00 98.81 181 LYS A O 1
ATOM 1433 N N . VAL A 1 182 ? -7.008 -6.431 4.751 1.00 98.88 182 VAL A N 1
ATOM 1434 C CA . VAL A 1 182 ? -5.641 -6.321 5.259 1.00 98.88 182 VAL A CA 1
ATOM 1435 C C . VAL A 1 182 ? -4.665 -6.268 4.086 1.00 98.88 182 VAL A C 1
ATOM 1437 O O . VAL A 1 182 ? -4.807 -7.019 3.113 1.00 98.88 182 VAL A O 1
ATOM 1440 N N . LEU A 1 183 ? -3.668 -5.397 4.206 1.00 98.88 183 LEU A N 1
ATOM 1441 C CA . LEU A 1 183 ? -2.440 -5.427 3.430 1.00 98.88 183 LEU A CA 1
ATOM 1442 C C . LEU A 1 183 ? -1.310 -5.909 4.342 1.00 98.88 183 LEU A C 1
ATOM 1444 O O . LEU A 1 183 ? -1.110 -5.372 5.429 1.00 98.88 183 LEU A O 1
ATOM 1448 N N . LEU A 1 184 ? -0.594 -6.940 3.901 1.00 98.94 184 LEU A N 1
ATOM 1449 C CA . LEU A 1 184 ? 0.628 -7.401 4.558 1.00 98.94 184 LEU A CA 1
ATOM 1450 C C . LEU A 1 184 ? 1.835 -7.079 3.673 1.00 98.94 184 LEU A C 1
ATOM 1452 O O . LEU A 1 184 ? 1.769 -7.275 2.461 1.00 98.94 184 LEU A O 1
ATOM 1456 N N . ASP A 1 185 ? 2.936 -6.657 4.289 1.00 98.88 185 ASP A N 1
ATOM 1457 C CA . ASP A 1 185 ? 4.223 -6.406 3.633 1.00 98.88 185 ASP A CA 1
ATOM 1458 C C . ASP A 1 185 ? 5.317 -7.245 4.295 1.00 98.88 185 ASP A C 1
ATOM 1460 O O . ASP A 1 185 ? 5.508 -7.217 5.515 1.00 98.88 185 ASP A O 1
ATOM 1464 N N . THR A 1 186 ? 6.089 -7.968 3.488 1.00 98.81 186 THR A N 1
ATOM 1465 C CA . THR A 1 186 ? 7.209 -8.772 3.972 1.00 98.81 186 THR A CA 1
ATOM 1466 C C . THR A 1 186 ? 8.290 -7.963 4.699 1.00 98.81 186 THR A C 1
ATOM 1468 O O . THR A 1 186 ? 8.936 -8.518 5.591 1.00 98.81 186 THR A O 1
ATOM 1471 N N . PHE A 1 187 ? 8.491 -6.676 4.390 1.00 98.62 187 PHE A N 1
ATOM 1472 C CA . PHE A 1 187 ? 9.422 -5.823 5.141 1.00 98.62 187 PHE A CA 1
ATOM 1473 C C . PHE A 1 187 ? 8.933 -5.570 6.574 1.00 98.62 187 PHE A C 1
ATOM 1475 O O . PHE A 1 187 ? 9.695 -5.754 7.528 1.00 98.62 187 PHE A O 1
ATOM 1482 N N . HIS A 1 188 ? 7.662 -5.201 6.743 1.00 98.81 188 HIS A N 1
ATOM 1483 C CA . HIS A 1 188 ? 7.070 -4.947 8.057 1.00 98.81 188 HIS A CA 1
ATOM 1484 C C . HIS A 1 188 ? 6.930 -6.230 8.877 1.00 98.81 188 HIS A C 1
ATOM 1486 O O . HIS A 1 188 ? 7.343 -6.280 10.038 1.00 98.81 188 HIS A O 1
ATOM 1492 N N . MET A 1 189 ? 6.446 -7.303 8.249 1.00 98.81 189 MET A N 1
ATOM 1493 C CA . MET A 1 189 ? 6.322 -8.612 8.886 1.00 98.81 189 MET A CA 1
ATOM 1494 C C . MET A 1 189 ? 7.671 -9.157 9.362 1.00 98.81 189 MET A C 1
ATOM 1496 O O . MET A 1 189 ? 7.736 -9.789 10.407 1.00 98.81 189 MET A O 1
ATOM 1500 N N . ASN A 1 190 ? 8.768 -8.884 8.648 1.00 98.50 190 ASN A N 1
ATOM 1501 C CA . ASN A 1 190 ? 10.105 -9.292 9.085 1.00 98.50 190 ASN A CA 1
ATOM 1502 C C . ASN A 1 190 ? 10.520 -8.663 10.435 1.00 98.50 190 ASN A C 1
ATOM 1504 O O . ASN A 1 190 ? 11.415 -9.187 11.096 1.00 98.50 190 ASN A O 1
ATOM 1508 N N . ILE A 1 191 ? 9.927 -7.532 10.825 1.00 98.62 191 ILE A N 1
ATOM 1509 C CA . ILE A 1 191 ? 10.224 -6.851 12.092 1.00 98.62 191 ILE A CA 1
ATOM 1510 C C . ILE A 1 191 ? 9.284 -7.324 13.202 1.00 98.62 191 ILE A C 1
ATOM 1512 O O . ILE A 1 191 ? 9.742 -7.551 14.322 1.00 98.62 191 ILE A O 1
ATOM 1516 N N . GLU A 1 192 ? 7.988 -7.430 12.907 1.00 98.75 192 GLU A N 1
ATOM 1517 C CA . GLU A 1 192 ? 6.959 -7.563 13.945 1.00 98.75 192 GLU A CA 1
ATOM 1518 C C . GLU A 1 192 ? 6.405 -8.982 14.114 1.00 98.75 192 GLU A C 1
ATOM 1520 O O . GLU A 1 192 ? 5.923 -9.316 15.196 1.00 98.75 192 GLU A O 1
ATOM 1525 N N . GLU A 1 193 ? 6.481 -9.832 13.086 1.00 98.62 193 GLU A N 1
ATOM 1526 C CA . GLU A 1 193 ? 5.896 -11.171 13.140 1.00 98.62 193 GLU A CA 1
ATOM 1527 C C . GLU A 1 193 ? 6.855 -12.215 13.702 1.00 98.62 193 GLU A C 1
ATOM 1529 O O . GLU A 1 193 ? 8.009 -12.320 13.286 1.00 98.62 193 GLU A O 1
ATOM 1534 N N . ASP A 1 194 ? 6.331 -13.082 14.573 1.00 98.06 194 ASP A N 1
ATOM 1535 C CA . ASP A 1 194 ? 7.057 -14.272 15.031 1.00 98.06 194 ASP A CA 1
ATOM 1536 C C . ASP A 1 194 ? 7.306 -15.258 13.872 1.00 98.06 194 ASP A C 1
ATOM 1538 O O . ASP A 1 194 ? 8.354 -15.901 13.790 1.00 98.06 194 ASP A O 1
ATOM 1542 N N . ASP A 1 195 ? 6.313 -15.407 12.986 1.00 98.31 195 ASP A N 1
ATOM 1543 C CA . ASP A 1 195 ? 6.347 -16.281 11.812 1.00 98.31 195 ASP A CA 1
ATOM 1544 C C . ASP A 1 195 ? 5.488 -15.686 10.687 1.00 98.31 195 ASP A C 1
ATOM 1546 O O . ASP A 1 195 ? 4.255 -15.671 10.745 1.00 98.31 195 ASP A O 1
ATOM 1550 N N . MET A 1 196 ? 6.158 -15.233 9.627 1.00 98.06 196 MET A N 1
ATOM 1551 C CA . MET A 1 196 ? 5.527 -14.582 8.479 1.00 98.06 196 MET A CA 1
ATOM 1552 C C . MET A 1 196 ? 4.539 -15.494 7.733 1.00 98.06 196 MET A C 1
ATOM 1554 O O . MET A 1 196 ? 3.484 -15.046 7.288 1.00 98.06 196 MET A O 1
ATOM 1558 N N . ALA A 1 197 ? 4.843 -16.786 7.595 1.00 98.50 197 ALA A N 1
ATOM 1559 C CA . ALA A 1 197 ? 3.967 -17.710 6.878 1.00 98.50 197 ALA A CA 1
ATOM 1560 C C . ALA A 1 197 ? 2.701 -17.997 7.684 1.00 98.50 197 ALA A C 1
ATOM 1562 O O . ALA A 1 197 ? 1.603 -18.032 7.128 1.00 98.50 197 ALA A O 1
ATOM 1563 N N . ARG A 1 198 ? 2.842 -18.151 9.003 1.00 98.69 198 ARG A N 1
ATOM 1564 C CA . ARG A 1 198 ? 1.709 -18.288 9.916 1.00 98.69 198 ARG A CA 1
ATOM 1565 C C . ARG A 1 198 ? 0.815 -17.051 9.892 1.00 98.69 198 ARG A C 1
ATOM 1567 O O . ARG A 1 198 ? -0.396 -17.207 9.783 1.00 98.69 198 ARG A O 1
ATOM 1574 N N . ALA A 1 199 ? 1.395 -15.856 9.930 1.00 98.81 199 ALA A N 1
ATOM 1575 C CA . ALA A 1 199 ? 0.649 -14.604 9.858 1.00 98.81 199 ALA A CA 1
ATOM 1576 C C . ALA A 1 199 ? -0.185 -14.490 8.564 1.00 98.81 199 ALA A C 1
ATOM 1578 O O . ALA A 1 199 ? -1.364 -14.133 8.614 1.00 98.81 199 ALA A O 1
ATOM 1579 N N . ILE A 1 200 ? 0.367 -14.902 7.413 1.00 98.88 200 ILE A N 1
ATOM 1580 C CA . ILE A 1 200 ? -0.381 -14.987 6.141 1.00 98.88 200 ILE A CA 1
ATOM 1581 C C . ILE A 1 200 ? -1.535 -15.996 6.246 1.00 98.88 200 ILE A C 1
ATOM 1583 O O . ILE A 1 200 ? -2.665 -15.685 5.864 1.00 98.88 200 ILE A O 1
ATOM 1587 N N . LEU A 1 201 ? -1.269 -17.197 6.774 1.00 98.88 201 LEU A N 1
ATOM 1588 C CA . LEU A 1 201 ? -2.280 -18.249 6.928 1.00 98.88 201 LEU A CA 1
ATOM 1589 C C . LEU A 1 201 ? -3.442 -17.811 7.834 1.00 98.88 201 LEU A C 1
ATOM 1591 O O . LEU A 1 201 ? -4.597 -18.067 7.501 1.00 98.88 201 LEU A O 1
ATOM 1595 N N . GLU A 1 202 ? -3.141 -17.156 8.958 1.00 98.81 202 GLU A N 1
ATOM 1596 C CA . GLU A 1 202 ? -4.143 -16.676 9.917 1.00 98.81 202 GLU A CA 1
ATOM 1597 C C . GLU A 1 202 ? -4.923 -15.465 9.382 1.00 98.81 202 GLU A C 1
ATOM 1599 O O . GLU A 1 202 ? -6.124 -15.358 9.635 1.00 98.81 202 GLU A O 1
ATOM 1604 N N . THR A 1 203 ? -4.291 -14.604 8.574 1.00 98.88 203 THR A N 1
ATOM 1605 C CA . THR A 1 203 ? -4.983 -13.498 7.884 1.00 98.88 203 THR A CA 1
ATOM 1606 C C . THR A 1 203 ? -6.014 -14.017 6.885 1.00 98.88 203 THR A C 1
ATOM 1608 O O . THR A 1 203 ? -7.143 -13.520 6.836 1.00 98.88 203 THR A O 1
ATOM 1611 N N . GLY A 1 204 ? -5.668 -15.055 6.117 1.00 98.44 204 GLY A N 1
ATOM 1612 C CA . GLY A 1 204 ? -6.615 -15.791 5.280 1.00 98.44 204 GLY A CA 1
ATOM 1613 C C . GLY A 1 204 ? -7.449 -14.888 4.364 1.00 98.44 204 GLY A C 1
ATOM 1614 O O . GLY A 1 204 ? -6.918 -14.087 3.600 1.00 98.44 204 GLY A O 1
ATOM 1615 N N . ALA A 1 205 ? -8.778 -14.994 4.459 1.00 97.69 205 ALA A N 1
ATOM 1616 C CA . ALA A 1 205 ? -9.726 -14.261 3.610 1.00 97.69 205 ALA A CA 1
ATOM 1617 C C . ALA A 1 205 ? -9.780 -12.736 3.858 1.00 97.69 205 ALA A C 1
ATOM 1619 O O . ALA A 1 205 ? -10.441 -12.005 3.107 1.00 97.69 205 ALA A O 1
ATOM 1620 N N . TRP A 1 206 ? -9.123 -12.249 4.915 1.00 98.56 206 TRP A N 1
ATOM 1621 C CA . TRP A 1 206 ? -8.972 -10.815 5.158 1.00 98.56 206 TRP A CA 1
ATOM 1622 C C . TRP A 1 206 ? -7.885 -10.192 4.289 1.00 98.56 206 TRP A C 1
ATOM 1624 O O . TRP A 1 206 ? -7.932 -8.984 4.078 1.00 98.56 206 TRP A O 1
ATOM 1634 N N . LEU A 1 207 ? -6.953 -10.983 3.748 1.00 98.88 207 LEU A N 1
ATOM 1635 C CA . LEU A 1 207 ? -5.887 -10.472 2.894 1.00 98.88 207 LEU A CA 1
ATOM 1636 C C . LEU A 1 207 ? -6.464 -9.976 1.562 1.00 98.88 207 LEU A C 1
ATOM 1638 O O . LEU A 1 207 ? -7.083 -10.744 0.825 1.00 98.88 207 LEU A O 1
ATOM 1642 N N . GLY A 1 208 ? -6.263 -8.694 1.255 1.00 98.38 208 GLY A N 1
ATOM 1643 C CA . GLY A 1 208 ? -6.698 -8.075 -0.006 1.00 98.38 208 GLY A CA 1
ATOM 1644 C C . GLY A 1 208 ? -5.566 -7.461 -0.819 1.00 98.38 208 GLY A C 1
ATOM 1645 O O . GLY A 1 208 ? -5.728 -7.269 -2.022 1.00 98.38 208 GLY A O 1
ATOM 1646 N N . HIS A 1 209 ? -4.423 -7.190 -0.187 1.00 98.75 209 HIS A N 1
ATOM 1647 C CA . HIS A 1 209 ? -3.214 -6.769 -0.878 1.00 98.75 209 HIS A CA 1
ATOM 1648 C C . HIS A 1 209 ? -1.958 -7.358 -0.219 1.00 98.75 209 HIS A C 1
ATOM 1650 O O . HIS A 1 209 ? -1.985 -7.729 0.955 1.00 98.75 209 HIS A O 1
ATOM 1656 N N . PHE A 1 210 ? -0.869 -7.483 -0.975 1.00 98.88 210 PHE A N 1
ATOM 1657 C CA . PHE A 1 210 ? 0.385 -8.031 -0.485 1.00 98.88 210 PHE A CA 1
ATOM 1658 C C . PHE A 1 210 ? 1.566 -7.301 -1.118 1.00 98.88 210 PHE A C 1
ATOM 1660 O O . PHE A 1 210 ? 1.701 -7.280 -2.347 1.00 98.88 210 PHE A O 1
ATOM 1667 N N . HIS A 1 211 ? 2.419 -6.733 -0.278 1.00 98.88 211 HIS A N 1
ATOM 1668 C CA . HIS A 1 211 ? 3.678 -6.124 -0.681 1.00 98.88 211 HIS A CA 1
ATOM 1669 C C . HIS A 1 211 ? 4.840 -7.091 -0.482 1.00 98.88 211 HIS A C 1
ATOM 1671 O O . HIS A 1 211 ? 4.858 -7.894 0.452 1.00 98.88 211 HIS A O 1
ATOM 1677 N N . VAL A 1 212 ? 5.808 -7.040 -1.399 1.00 98.69 212 VAL A N 1
ATOM 1678 C CA . VAL A 1 212 ? 7.033 -7.840 -1.327 1.00 98.69 212 VAL A CA 1
ATOM 1679 C C . VAL A 1 212 ? 8.280 -6.969 -1.445 1.00 98.69 212 VAL A C 1
ATOM 1681 O O . VAL A 1 212 ? 8.511 -6.282 -2.440 1.00 98.69 212 VAL A O 1
ATOM 1684 N N . GLY A 1 213 ? 9.142 -7.080 -0.446 1.00 97.75 213 GLY A N 1
ATOM 1685 C CA . GLY A 1 213 ? 10.458 -6.459 -0.381 1.00 97.75 213 GLY A CA 1
ATOM 1686 C C . GLY A 1 213 ? 11.348 -7.214 0.601 1.00 97.75 213 GLY A C 1
ATOM 1687 O O . GLY A 1 213 ? 10.873 -7.786 1.582 1.00 97.75 213 GLY A O 1
ATOM 1688 N N . GLU A 1 214 ? 12.653 -7.259 0.338 1.00 98.12 214 GLU A N 1
ATOM 1689 C CA . GLU A 1 214 ? 13.602 -7.836 1.295 1.00 98.12 214 GLU A CA 1
ATOM 1690 C C . GLU A 1 214 ? 13.608 -7.047 2.614 1.00 98.12 214 GLU A C 1
ATOM 1692 O O . GLU A 1 214 ? 13.187 -5.892 2.682 1.00 98.12 214 GLU A O 1
ATOM 1697 N N . ASN A 1 215 ? 14.186 -7.633 3.664 1.00 96.38 215 ASN A N 1
ATOM 1698 C CA . ASN A 1 215 ? 14.257 -7.044 5.008 1.00 96.38 215 ASN A CA 1
ATOM 1699 C C . ASN A 1 215 ? 14.917 -5.648 5.072 1.00 96.38 215 ASN A C 1
ATOM 1701 O O . ASN A 1 215 ? 14.836 -4.958 6.082 1.00 96.38 215 ASN A O 1
ATOM 1705 N N . ASN A 1 216 ? 15.630 -5.255 4.017 1.00 95.94 216 ASN A N 1
ATOM 1706 C CA . ASN A 1 216 ? 16.284 -3.960 3.861 1.00 95.94 216 ASN A CA 1
ATOM 1707 C C . ASN A 1 216 ? 15.804 -3.205 2.608 1.00 95.94 216 ASN A C 1
ATOM 1709 O O . ASN A 1 216 ? 16.577 -2.430 2.046 1.00 95.94 216 ASN A O 1
ATOM 1713 N N . ARG A 1 217 ? 14.563 -3.464 2.166 1.00 96.62 217 ARG A N 1
ATOM 1714 C CA . ARG A 1 217 ? 13.896 -2.845 1.008 1.00 96.62 217 ARG A CA 1
ATOM 1715 C C . ARG A 1 217 ? 14.581 -3.113 -0.345 1.00 96.62 217 ARG A C 1
ATOM 1717 O O . ARG A 1 217 ? 14.278 -2.450 -1.333 1.00 96.62 217 ARG A O 1
ATOM 1724 N N . ARG A 1 218 ? 15.499 -4.086 -0.443 1.00 96.94 218 ARG A N 1
ATOM 1725 C CA . ARG A 1 218 ? 15.988 -4.568 -1.751 1.00 96.94 218 ARG A CA 1
ATOM 1726 C C . ARG A 1 218 ? 14.878 -5.304 -2.515 1.00 96.94 218 ARG A C 1
ATOM 1728 O O . ARG A 1 218 ? 13.961 -5.836 -1.884 1.00 96.94 218 ARG A O 1
ATOM 1735 N N . PRO A 1 219 ? 14.978 -5.388 -3.853 1.00 97.25 219 PRO A N 1
ATOM 1736 C CA . PRO A 1 219 ? 14.086 -6.225 -4.644 1.00 97.25 219 PRO A CA 1
ATOM 1737 C C . PRO A 1 219 ? 14.051 -7.684 -4.139 1.00 97.25 219 PRO A C 1
ATOM 1739 O O . PRO A 1 219 ? 15.095 -8.206 -3.726 1.00 97.25 219 PRO A O 1
ATOM 1742 N N . PRO A 1 220 ? 12.880 -8.351 -4.170 1.00 97.38 220 PRO A N 1
ATOM 1743 C CA . PRO A 1 220 ? 12.732 -9.739 -3.730 1.00 97.38 220 PRO A CA 1
ATOM 1744 C C . PRO A 1 220 ? 13.732 -10.702 -4.379 1.00 97.38 220 PRO A C 1
ATOM 1746 O O . PRO A 1 220 ? 13.940 -10.674 -5.593 1.00 97.38 220 PRO A O 1
ATOM 1749 N N . GLY A 1 221 ? 14.315 -11.591 -3.571 1.00 95.38 221 GLY A N 1
ATOM 1750 C CA . GLY A 1 221 ? 15.227 -12.642 -4.031 1.00 95.38 221 GLY A CA 1
ATOM 1751 C C . GLY A 1 221 ? 16.707 -12.250 -4.031 1.00 95.38 221 GLY A C 1
ATOM 1752 O O . GLY A 1 221 ? 17.548 -13.064 -4.411 1.00 95.38 221 GLY A O 1
ATOM 1753 N N . MET A 1 222 ? 17.048 -11.031 -3.597 1.00 93.75 222 MET A N 1
ATOM 1754 C CA . MET A 1 222 ? 18.440 -10.585 -3.429 1.00 93.75 222 MET A CA 1
ATOM 1755 C C . MET A 1 222 ? 19.006 -10.853 -2.025 1.00 93.75 222 MET A C 1
ATOM 1757 O O . MET A 1 222 ? 20.197 -10.626 -1.787 1.00 93.75 222 MET A O 1
ATOM 1761 N N . GLY A 1 223 ? 18.165 -11.272 -1.078 1.00 88.38 223 GLY A N 1
ATOM 1762 C CA . GLY A 1 223 ? 18.537 -11.582 0.298 1.00 88.38 223 GLY A CA 1
ATOM 1763 C C . GLY A 1 223 ? 18.332 -13.054 0.650 1.00 88.38 223 GLY A C 1
ATOM 1764 O O . GLY A 1 223 ? 17.896 -13.864 -0.160 1.00 88.38 223 GLY A O 1
ATOM 1765 N N . ASN A 1 224 ? 18.669 -13.393 1.896 1.00 91.38 224 ASN A N 1
ATOM 1766 C CA . ASN A 1 224 ? 18.414 -14.713 2.491 1.00 91.38 224 ASN A CA 1
ATOM 1767 C C . ASN A 1 224 ? 17.667 -14.602 3.834 1.00 91.38 224 ASN A C 1
ATOM 1769 O O . ASN A 1 224 ? 17.572 -15.586 4.562 1.00 91.38 224 ASN A O 1
ATOM 1773 N N . ALA A 1 225 ? 17.208 -13.399 4.201 1.00 93.56 225 ALA A N 1
ATOM 1774 C CA . ALA A 1 225 ? 16.510 -13.168 5.465 1.00 93.56 225 ALA A CA 1
ATOM 1775 C C . ALA A 1 225 ? 15.062 -13.671 5.402 1.00 93.56 225 ALA A C 1
ATOM 1777 O O . ALA A 1 225 ? 14.552 -14.215 6.377 1.00 93.56 225 ALA A O 1
ATOM 1778 N N . ILE A 1 226 ? 14.423 -13.529 4.239 1.00 97.19 226 ILE A N 1
ATOM 1779 C CA . ILE A 1 226 ? 13.031 -13.914 4.024 1.00 97.19 226 ILE A CA 1
ATOM 1780 C C . ILE A 1 226 ? 12.975 -15.305 3.395 1.00 97.19 226 ILE A C 1
ATOM 1782 O O . ILE A 1 226 ? 13.580 -15.570 2.355 1.00 97.19 226 ILE A O 1
ATOM 1786 N N . ASN A 1 227 ? 12.209 -16.208 4.011 1.00 97.12 227 ASN A N 1
ATOM 1787 C CA . ASN A 1 227 ? 11.916 -17.512 3.425 1.00 97.12 227 ASN A CA 1
ATOM 1788 C C . ASN A 1 227 ? 10.762 -17.391 2.418 1.00 97.12 227 ASN A C 1
ATOM 1790 O O . ASN A 1 227 ? 9.599 -17.644 2.740 1.00 97.12 227 ASN A O 1
ATOM 1794 N N . TRP A 1 228 ? 11.105 -17.006 1.189 1.00 98.00 228 TRP A N 1
ATOM 1795 C CA . TRP A 1 228 ? 10.151 -16.803 0.098 1.00 98.00 228 TRP A CA 1
ATOM 1796 C C . TRP A 1 228 ? 9.314 -18.049 -0.225 1.00 98.00 228 TRP A C 1
ATOM 1798 O O . TRP A 1 228 ? 8.123 -17.922 -0.499 1.00 98.00 228 TRP A O 1
ATOM 1808 N N . ASP A 1 229 ? 9.888 -19.252 -0.112 1.00 97.00 229 ASP A N 1
ATOM 1809 C CA . ASP A 1 229 ? 9.156 -20.498 -0.369 1.00 97.00 229 ASP A CA 1
ATOM 1810 C C . ASP A 1 229 ? 7.972 -20.646 0.599 1.00 97.00 229 ASP A C 1
ATOM 1812 O O . ASP A 1 229 ? 6.848 -20.913 0.176 1.00 97.00 229 ASP A O 1
ATOM 1816 N N . ASN A 1 230 ? 8.195 -20.366 1.888 1.00 97.69 230 ASN A N 1
ATOM 1817 C CA . ASN A 1 230 ? 7.140 -20.385 2.900 1.00 97.69 230 ASN A CA 1
ATOM 1818 C C . ASN A 1 230 ? 6.093 -19.281 2.679 1.00 97.69 230 ASN A C 1
ATOM 1820 O O . ASN A 1 230 ? 4.900 -19.550 2.818 1.00 97.69 230 ASN A O 1
ATOM 1824 N N . VAL A 1 231 ? 6.517 -18.068 2.308 1.00 98.44 231 VAL A N 1
ATOM 1825 C CA . VAL A 1 231 ? 5.616 -16.935 2.022 1.00 98.44 231 VAL A CA 1
ATOM 1826 C C . VAL A 1 231 ? 4.671 -17.267 0.867 1.00 98.44 231 VAL A C 1
ATOM 1828 O O . VAL A 1 231 ? 3.449 -17.230 1.026 1.00 98.44 231 VAL A O 1
ATOM 1831 N N . PHE A 1 232 ? 5.212 -17.662 -0.288 1.00 98.12 232 PHE A N 1
ATOM 1832 C CA . PHE A 1 232 ? 4.395 -17.968 -1.465 1.00 98.12 232 PHE A CA 1
ATOM 1833 C C . PHE A 1 232 ? 3.575 -19.250 -1.289 1.00 98.12 232 PHE A C 1
ATOM 1835 O O . PHE A 1 232 ? 2.453 -19.331 -1.797 1.00 98.12 232 PHE A O 1
ATOM 1842 N N . LYS A 1 233 ? 4.064 -20.225 -0.512 1.00 98.06 233 LYS A N 1
ATOM 1843 C CA . LYS A 1 233 ? 3.268 -21.393 -0.115 1.00 98.06 233 LYS A CA 1
ATOM 1844 C C . LYS A 1 233 ? 2.073 -20.999 0.749 1.00 98.06 233 LYS A C 1
ATOM 1846 O O . LYS A 1 233 ? 0.985 -21.536 0.539 1.00 98.06 233 LYS A O 1
ATOM 1851 N N . ALA A 1 234 ? 2.244 -20.081 1.700 1.00 98.50 234 ALA A N 1
ATOM 1852 C CA . ALA A 1 234 ? 1.157 -19.594 2.545 1.00 98.50 234 ALA A CA 1
ATOM 1853 C C . ALA A 1 234 ? 0.103 -18.842 1.719 1.00 98.50 234 ALA A C 1
ATOM 1855 O O . ALA A 1 234 ? -1.076 -19.189 1.797 1.00 98.50 234 ALA A O 1
ATOM 1856 N N . LEU A 1 235 ? 0.527 -17.920 0.843 1.00 98.44 235 LEU A N 1
ATOM 1857 C CA . LEU A 1 235 ? -0.360 -17.217 -0.097 1.00 98.44 235 LEU A CA 1
ATOM 1858 C C . LEU A 1 235 ? -1.152 -18.193 -0.979 1.00 98.44 235 LEU A C 1
ATOM 1860 O O . LEU A 1 235 ? -2.364 -18.056 -1.143 1.00 98.44 235 LEU A O 1
ATOM 1864 N N . HIS A 1 236 ? -0.483 -19.223 -1.505 1.00 97.12 236 HIS A N 1
ATOM 1865 C CA . HIS A 1 236 ? -1.148 -20.270 -2.274 1.00 97.12 236 HIS A CA 1
ATOM 1866 C C . HIS A 1 236 ? -2.158 -21.061 -1.430 1.00 97.12 236 HIS A C 1
ATOM 1868 O O . HIS A 1 236 ? -3.258 -21.349 -1.899 1.00 97.12 236 HIS A O 1
ATOM 1874 N N . THR A 1 237 ? -1.797 -21.402 -0.190 1.00 97.69 237 THR A N 1
ATOM 1875 C CA . THR A 1 237 ? -2.625 -22.207 0.725 1.00 97.69 237 THR A CA 1
ATOM 1876 C C . THR A 1 237 ? -3.931 -21.503 1.077 1.00 97.69 237 THR A C 1
ATOM 1878 O O . THR A 1 237 ? -4.977 -22.146 1.092 1.00 97.69 237 THR A O 1
ATOM 1881 N N . ILE A 1 238 ? -3.897 -20.185 1.300 1.00 97.94 238 ILE A N 1
ATOM 1882 C CA . ILE A 1 238 ? -5.112 -19.390 1.541 1.00 97.94 238 ILE A CA 1
ATOM 1883 C C . ILE A 1 238 ? -5.876 -19.056 0.251 1.00 97.94 238 ILE A C 1
ATOM 1885 O O . ILE A 1 238 ? -6.942 -18.452 0.310 1.00 97.94 238 ILE A O 1
ATOM 1889 N N . GLY A 1 239 ? -5.347 -19.444 -0.914 1.00 97.00 239 GLY A N 1
ATOM 1890 C CA . GLY A 1 239 ? -5.964 -19.183 -2.210 1.00 97.00 239 GLY A CA 1
ATOM 1891 C C . GLY A 1 239 ? -5.946 -17.711 -2.620 1.00 97.00 239 GLY A C 1
ATOM 1892 O O . GLY A 1 239 ? -6.825 -17.307 -3.376 1.00 97.00 239 GLY A O 1
ATOM 1893 N N . TYR A 1 240 ? -4.975 -16.928 -2.140 1.00 97.88 240 TYR A N 1
ATOM 1894 C CA . TYR A 1 240 ? -4.876 -15.501 -2.440 1.00 97.88 240 TYR A CA 1
ATOM 1895 C C . TYR A 1 240 ? -4.736 -15.257 -3.948 1.00 97.88 240 TYR A C 1
ATOM 1897 O O . TYR A 1 240 ? -3.824 -15.785 -4.587 1.00 97.88 240 TYR A O 1
ATOM 1905 N N . ASP A 1 241 ? -5.612 -14.432 -4.521 1.00 95.69 241 ASP A N 1
ATOM 1906 C CA . ASP A 1 241 ? -5.674 -14.120 -5.955 1.00 95.69 241 ASP A CA 1
ATOM 1907 C C . ASP A 1 241 ? -5.532 -12.617 -6.276 1.00 95.69 241 ASP A C 1
ATOM 1909 O O . ASP A 1 241 ? -5.524 -12.243 -7.453 1.00 95.69 241 ASP A O 1
ATOM 1913 N N . GLY A 1 242 ? -5.337 -11.780 -5.249 1.00 96.00 242 GLY A N 1
ATOM 1914 C CA . GLY A 1 242 ? -5.120 -10.336 -5.365 1.00 96.00 242 GLY A CA 1
ATOM 1915 C C . GLY A 1 242 ? -3.728 -9.941 -5.874 1.00 96.00 242 GLY A C 1
ATOM 1916 O O . GLY A 1 242 ? -2.909 -10.784 -6.256 1.00 96.00 242 GLY A O 1
ATOM 1917 N N . TRP A 1 243 ? -3.453 -8.634 -5.886 1.00 97.88 243 TRP A N 1
ATOM 1918 C CA . TRP A 1 243 ? -2.179 -8.066 -6.342 1.00 97.88 243 TRP A CA 1
ATOM 1919 C C . TRP A 1 243 ? -1.018 -8.413 -5.409 1.00 97.88 243 TRP A C 1
ATOM 1921 O O . TRP A 1 243 ? -1.154 -8.339 -4.187 1.00 97.88 243 TRP A O 1
ATOM 1931 N N . ILE A 1 244 ? 0.132 -8.730 -5.999 1.00 98.62 244 ILE A N 1
ATOM 1932 C CA . ILE A 1 244 ? 1.422 -8.840 -5.315 1.00 98.62 244 ILE A CA 1
ATOM 1933 C C . ILE A 1 244 ? 2.306 -7.728 -5.877 1.00 98.62 244 ILE A C 1
ATOM 1935 O O . ILE A 1 244 ? 2.741 -7.811 -7.027 1.00 98.62 244 ILE A O 1
ATOM 1939 N N . VAL A 1 245 ? 2.520 -6.664 -5.110 1.00 98.75 245 VAL A N 1
ATOM 1940 C CA . VAL A 1 245 ? 3.280 -5.486 -5.553 1.00 98.75 245 VAL A CA 1
ATOM 1941 C C . VAL A 1 245 ? 4.654 -5.505 -4.908 1.00 98.75 245 VAL A C 1
ATOM 1943 O O . VAL A 1 245 ? 4.790 -5.688 -3.705 1.00 98.75 245 VAL A O 1
ATOM 1946 N N . MET A 1 246 ? 5.698 -5.353 -5.715 1.00 98.50 246 MET A N 1
ATOM 1947 C CA . MET A 1 246 ? 7.042 -5.194 -5.181 1.00 98.50 246 MET A CA 1
ATOM 1948 C C . MET A 1 246 ? 7.224 -3.762 -4.686 1.00 98.50 246 MET A C 1
ATOM 1950 O O . MET A 1 246 ? 7.014 -2.830 -5.464 1.00 98.50 246 MET A O 1
ATOM 1954 N N . GLU A 1 247 ? 7.690 -3.596 -3.449 1.00 97.94 247 GLU A N 1
ATOM 1955 C CA . GLU A 1 247 ? 7.935 -2.278 -2.850 1.00 97.94 247 GLU A CA 1
ATOM 1956 C C . GLU A 1 247 ? 9.410 -2.037 -2.436 1.00 97.94 247 GLU A C 1
ATOM 1958 O O . GLU A 1 247 ? 9.721 -1.735 -1.280 1.00 97.94 247 GLU A O 1
ATOM 1963 N N . PRO A 1 248 ? 10.383 -2.213 -3.353 1.00 97.06 248 PRO A N 1
ATOM 1964 C CA . PRO A 1 248 ? 11.774 -1.934 -3.042 1.00 97.06 248 PRO A CA 1
ATOM 1965 C C . PRO A 1 248 ? 12.102 -0.434 -3.077 1.00 97.06 248 PRO A C 1
ATOM 1967 O O . PRO A 1 248 ? 11.696 0.289 -3.985 1.00 97.06 248 PRO A O 1
ATOM 1970 N N . TYR A 1 249 ? 12.969 -0.006 -2.161 1.00 96.50 249 TYR A N 1
ATOM 1971 C CA . TYR A 1 249 ? 13.548 1.336 -2.103 1.00 96.50 249 TYR A CA 1
ATOM 1972 C C . TYR A 1 249 ? 15.051 1.221 -1.860 1.00 96.50 249 TYR A C 1
ATOM 1974 O O . TYR A 1 249 ? 15.500 0.777 -0.805 1.00 96.50 249 TYR A O 1
ATOM 1982 N N . VAL A 1 250 ? 15.849 1.591 -2.863 1.00 95.56 250 VAL A N 1
ATOM 1983 C CA . VAL A 1 250 ? 17.311 1.377 -2.850 1.00 95.56 250 VAL A CA 1
ATOM 1984 C C . VAL A 1 250 ? 18.125 2.642 -3.111 1.00 95.56 250 VAL A C 1
ATOM 1986 O O . VAL A 1 250 ? 19.347 2.621 -2.957 1.00 95.56 250 VAL A O 1
ATOM 1989 N N . MET A 1 251 ? 17.460 3.732 -3.501 1.00 94.50 251 MET A N 1
ATOM 1990 C CA . MET A 1 251 ? 18.097 5.003 -3.833 1.00 94.50 251 MET A CA 1
ATOM 1991 C C . MET A 1 251 ? 18.088 5.950 -2.626 1.00 94.50 251 MET A C 1
ATOM 1993 O O . MET A 1 251 ? 17.015 6.226 -2.089 1.00 94.50 251 MET A O 1
ATOM 1997 N N . PRO A 1 252 ? 19.251 6.472 -2.198 1.00 93.12 252 PRO A N 1
ATOM 1998 C CA . PRO A 1 252 ? 19.294 7.573 -1.247 1.00 93.12 252 PRO A CA 1
ATOM 1999 C C . PRO A 1 252 ? 18.923 8.902 -1.925 1.00 93.12 252 PRO A C 1
ATOM 2001 O O . PRO A 1 252 ? 19.140 9.089 -3.122 1.00 93.12 252 PRO A O 1
ATOM 2004 N N . GLY A 1 253 ? 18.461 9.865 -1.126 1.00 91.00 253 GLY A N 1
ATOM 2005 C CA . GLY A 1 253 ? 18.156 11.223 -1.585 1.00 91.00 253 GLY A CA 1
ATOM 2006 C C . GLY A 1 253 ? 16.734 11.411 -2.121 1.00 91.00 253 GLY A C 1
ATOM 2007 O O . GLY A 1 253 ? 15.964 10.462 -2.258 1.00 91.00 253 GLY A O 1
ATOM 2008 N N . GLY A 1 254 ? 16.392 12.677 -2.376 1.00 94.88 254 GLY A N 1
ATOM 2009 C CA . GLY A 1 254 ? 15.017 13.100 -2.650 1.00 94.88 254 GLY A CA 1
ATOM 2010 C C . GLY A 1 254 ? 14.082 12.904 -1.455 1.00 94.88 254 GLY A C 1
ATOM 2011 O O . GLY A 1 254 ? 14.499 12.462 -0.376 1.00 94.88 254 GLY A O 1
ATOM 2012 N N . GLN A 1 255 ? 12.816 13.261 -1.641 1.00 94.25 255 GLN A N 1
ATOM 2013 C CA . GLN A 1 255 ? 11.800 13.095 -0.605 1.00 94.25 255 GLN A CA 1
ATOM 2014 C C . GLN A 1 255 ? 11.531 11.609 -0.305 1.00 94.25 255 GLN A C 1
ATOM 2016 O O . GLN A 1 255 ? 11.479 11.236 0.864 1.00 94.25 255 GLN A O 1
ATOM 2021 N N . VAL A 1 256 ? 11.497 10.743 -1.328 1.00 94.62 256 VAL A N 1
ATOM 2022 C CA . VAL A 1 256 ? 11.302 9.285 -1.169 1.00 94.62 256 VAL A CA 1
ATOM 2023 C C . VAL A 1 256 ? 12.390 8.677 -0.287 1.00 94.62 256 VAL A C 1
ATOM 2025 O O . VAL A 1 256 ? 12.099 8.036 0.720 1.00 94.62 256 VAL A O 1
ATOM 2028 N N . GLY A 1 257 ? 13.665 8.903 -0.623 1.00 95.75 257 GLY A N 1
ATOM 2029 C CA . GLY A 1 257 ? 14.778 8.319 0.125 1.00 95.75 257 GLY A CA 1
ATOM 2030 C C . GLY A 1 257 ? 14.855 8.831 1.565 1.00 95.75 257 GLY A C 1
ATOM 2031 O O . GLY A 1 257 ? 15.232 8.078 2.462 1.00 95.75 257 GLY A O 1
ATOM 2032 N N . LYS A 1 258 ? 14.478 10.094 1.805 1.00 95.44 258 LYS A N 1
ATOM 2033 C CA . LYS A 1 258 ? 14.405 10.671 3.154 1.00 95.44 258 LYS A CA 1
ATOM 2034 C C . LYS A 1 258 ? 13.307 10.011 3.985 1.00 95.44 258 LYS A C 1
ATOM 2036 O O . LYS A 1 258 ? 13.577 9.621 5.117 1.00 95.44 258 LYS A O 1
ATOM 2041 N N . ASP A 1 259 ? 12.114 9.903 3.420 1.00 94.50 259 ASP A N 1
ATOM 2042 C CA . ASP A 1 259 ? 10.926 9.414 4.111 1.00 94.50 259 ASP A CA 1
ATOM 2043 C C . ASP A 1 259 ? 11.024 7.914 4.413 1.00 94.50 259 ASP A C 1
ATOM 2045 O O . ASP A 1 259 ? 10.757 7.489 5.531 1.00 94.50 259 ASP A O 1
ATOM 2049 N N . ILE A 1 260 ? 11.526 7.117 3.463 1.00 95.56 260 ILE A N 1
ATOM 2050 C CA . ILE A 1 260 ? 11.754 5.675 3.658 1.00 95.56 260 ILE A CA 1
ATOM 2051 C C . ILE A 1 260 ? 12.997 5.378 4.523 1.00 95.56 260 ILE A C 1
ATOM 2053 O O . ILE A 1 260 ? 13.199 4.256 4.989 1.00 95.56 260 ILE A O 1
ATOM 2057 N N . GLY A 1 261 ? 13.859 6.368 4.770 1.00 96.19 261 GLY A N 1
ATOM 2058 C CA . GLY A 1 261 ? 15.050 6.196 5.608 1.00 96.19 261 GLY A CA 1
ATOM 2059 C C . GLY A 1 261 ? 16.237 5.530 4.899 1.00 96.19 261 GLY A C 1
ATOM 2060 O O . GLY A 1 261 ? 17.029 4.808 5.514 1.00 96.19 261 GLY A O 1
ATOM 2061 N N . ILE A 1 262 ? 16.401 5.771 3.597 1.00 96.50 262 ILE A N 1
ATOM 2062 C CA . ILE A 1 262 ? 17.515 5.252 2.794 1.00 96.50 262 ILE A CA 1
ATOM 2063 C C . ILE A 1 262 ? 18.741 6.166 2.943 1.00 96.50 262 ILE A C 1
ATOM 2065 O O . ILE A 1 262 ? 19.000 7.059 2.137 1.00 96.50 262 ILE A O 1
ATOM 2069 N N . PHE A 1 263 ? 19.532 5.932 3.995 1.00 95.94 263 PHE A N 1
ATOM 2070 C CA . PHE A 1 263 ? 20.698 6.765 4.351 1.00 95.94 263 PHE A CA 1
ATOM 2071 C C . PHE A 1 263 ? 22.053 6.231 3.871 1.00 95.94 263 PHE A C 1
ATOM 2073 O O . PHE A 1 263 ? 23.107 6.715 4.283 1.00 95.94 263 PHE A O 1
ATOM 2080 N N . ARG A 1 264 ? 22.049 5.206 3.022 1.00 94.38 264 ARG A N 1
ATOM 2081 C CA . ARG A 1 264 ? 23.263 4.618 2.452 1.00 94.38 264 ARG A CA 1
ATOM 2082 C C . ARG A 1 264 ? 22.978 4.068 1.067 1.00 94.38 264 ARG A C 1
ATOM 2084 O O . ARG A 1 264 ? 21.838 3.749 0.746 1.00 94.38 264 ARG A O 1
ATOM 2091 N N . GLU A 1 265 ? 24.033 3.862 0.296 1.00 93.50 265 GLU A N 1
ATOM 2092 C CA . GLU A 1 265 ? 23.954 3.073 -0.927 1.00 93.50 265 GLU A CA 1
ATOM 2093 C C . GLU A 1 265 ? 23.584 1.620 -0.575 1.00 93.50 265 GLU A C 1
ATOM 2095 O O . GLU A 1 265 ? 24.276 0.944 0.201 1.00 93.50 265 GLU A O 1
ATOM 2100 N N . ILE A 1 266 ? 22.432 1.155 -1.069 1.00 92.44 266 ILE A N 1
ATOM 2101 C CA . ILE A 1 266 ? 21.933 -0.199 -0.793 1.00 92.44 266 ILE A CA 1
ATOM 2102 C C . ILE A 1 266 ? 22.455 -1.207 -1.808 1.00 92.44 266 ILE A C 1
ATOM 2104 O O . ILE A 1 266 ? 22.779 -2.332 -1.412 1.00 92.44 266 ILE A O 1
ATOM 2108 N N . LEU A 1 267 ? 22.553 -0.816 -3.075 1.00 88.69 267 LEU A N 1
ATOM 2109 C CA . LEU A 1 267 ? 23.065 -1.630 -4.172 1.00 88.69 267 LEU A CA 1
ATOM 2110 C C . LEU A 1 267 ? 24.141 -0.828 -4.919 1.00 88.69 267 LEU A C 1
ATOM 2112 O O . LEU A 1 267 ? 23.816 0.259 -5.395 1.00 88.69 267 LEU A O 1
ATOM 2116 N N . PRO A 1 268 ? 25.384 -1.335 -5.018 1.00 82.06 268 PRO A N 1
ATOM 2117 C CA . PRO A 1 268 ? 26.388 -0.733 -5.887 1.00 82.06 268 PRO A CA 1
ATOM 2118 C C . PRO A 1 268 ? 26.018 -0.951 -7.360 1.00 82.06 268 PRO A C 1
ATOM 2120 O O . PRO A 1 268 ? 25.382 -1.952 -7.691 1.00 82.06 268 PRO A O 1
ATOM 2123 N N . ASP A 1 269 ? 26.431 -0.032 -8.237 1.00 80.00 269 ASP A N 1
ATOM 2124 C CA . ASP A 1 269 ? 26.271 -0.136 -9.700 1.00 80.00 269 ASP A CA 1
ATOM 2125 C C . ASP A 1 269 ? 24.813 -0.359 -10.160 1.00 80.00 269 ASP A C 1
ATOM 2127 O O . ASP A 1 269 ? 24.515 -1.143 -11.065 1.00 80.00 269 ASP A O 1
ATOM 2131 N N . LEU A 1 270 ? 23.887 0.351 -9.512 1.00 84.56 270 LEU A N 1
ATOM 2132 C CA . LEU A 1 270 ? 22.445 0.169 -9.640 1.00 84.56 270 LEU A CA 1
ATOM 2133 C C . LEU A 1 270 ? 21.923 0.373 -11.075 1.00 84.56 270 LEU A C 1
ATOM 2135 O O . LEU A 1 270 ? 21.849 1.494 -11.580 1.00 84.56 270 LEU A O 1
ATOM 2139 N N . ASN A 1 271 ? 21.437 -0.707 -11.692 1.00 94.38 271 ASN A N 1
ATOM 2140 C CA . ASN A 1 271 ? 20.574 -0.640 -12.870 1.00 94.38 271 ASN A CA 1
ATOM 2141 C C . ASN A 1 271 ? 19.149 -1.055 -12.498 1.00 94.38 271 ASN A C 1
ATOM 2143 O O . ASN A 1 271 ? 18.798 -2.232 -12.551 1.00 94.38 271 ASN A O 1
ATOM 2147 N N . LEU A 1 272 ? 18.324 -0.065 -12.163 1.00 95.19 272 LEU A N 1
ATOM 2148 C CA . LEU A 1 272 ? 16.949 -0.266 -11.701 1.00 95.19 272 LEU A CA 1
ATOM 2149 C C . LEU A 1 272 ? 16.126 -1.187 -12.616 1.00 95.19 272 LEU A C 1
ATOM 2151 O O . LEU A 1 272 ? 15.427 -2.063 -12.127 1.00 95.19 272 LEU A O 1
ATOM 2155 N N . ASP A 1 273 ? 16.226 -1.050 -13.938 1.00 97.31 273 ASP A N 1
ATOM 2156 C CA . ASP A 1 273 ? 15.419 -1.863 -14.859 1.00 97.31 273 ASP A CA 1
ATOM 2157 C C . ASP A 1 273 ? 15.835 -3.327 -14.875 1.00 97.31 273 ASP A C 1
ATOM 2159 O O . ASP A 1 273 ? 14.982 -4.218 -14.886 1.00 97.31 273 ASP A O 1
ATOM 2163 N N . SER A 1 274 ? 17.142 -3.578 -14.847 1.00 96.62 274 SER A N 1
ATOM 2164 C CA . SER A 1 274 ? 17.673 -4.934 -14.733 1.00 96.62 274 SER A CA 1
ATOM 2165 C C . SER A 1 274 ? 17.257 -5.575 -13.409 1.00 96.62 274 SER A C 1
ATOM 2167 O O . SER A 1 274 ? 16.799 -6.718 -13.415 1.00 96.62 274 SER A O 1
ATOM 2169 N N . GLU A 1 275 ? 17.341 -4.831 -12.302 1.00 97.06 275 GLU A N 1
ATOM 2170 C CA . GLU A 1 275 ? 16.962 -5.331 -10.976 1.00 97.06 275 GLU A CA 1
ATOM 2171 C C . GLU A 1 275 ? 15.453 -5.589 -10.859 1.00 97.06 275 GLU A C 1
ATOM 2173 O O . GLU A 1 275 ? 15.040 -6.662 -10.417 1.00 97.06 275 GLU A O 1
ATOM 2178 N N . ALA A 1 276 ? 14.609 -4.668 -11.336 1.00 97.44 276 ALA A N 1
ATOM 2179 C CA . ALA A 1 276 ? 13.160 -4.868 -11.368 1.00 97.44 276 ALA A CA 1
ATOM 2180 C C . ALA A 1 276 ? 12.771 -6.078 -12.223 1.00 97.44 276 ALA A C 1
ATOM 2182 O O . ALA A 1 276 ? 11.922 -6.874 -11.821 1.00 97.44 276 ALA A O 1
ATOM 2183 N N . LYS A 1 277 ? 13.403 -6.258 -13.390 1.00 98.00 277 LYS A N 1
ATOM 2184 C CA . LYS A 1 277 ? 13.130 -7.402 -14.268 1.00 98.00 277 LYS A CA 1
ATOM 2185 C C . LYS A 1 277 ? 13.557 -8.727 -13.637 1.00 98.00 277 LYS A C 1
ATOM 2187 O O . LYS A 1 277 ? 12.840 -9.722 -13.768 1.00 98.00 277 LYS A O 1
ATOM 2192 N N . ALA A 1 278 ? 14.704 -8.753 -12.959 1.00 97.62 278 ALA A N 1
ATOM 2193 C CA . ALA A 1 278 ? 15.171 -9.928 -12.232 1.00 97.62 278 ALA A CA 1
ATOM 2194 C C . ALA A 1 278 ? 14.213 -10.290 -11.085 1.00 97.62 278 ALA A C 1
ATOM 2196 O O . ALA A 1 278 ? 13.790 -11.445 -10.987 1.00 97.62 278 ALA A O 1
ATOM 2197 N N . ALA A 1 279 ? 13.799 -9.301 -10.290 1.00 97.94 279 ALA A N 1
ATOM 2198 C CA . ALA A 1 279 ? 12.856 -9.482 -9.190 1.00 97.94 279 ALA A CA 1
ATOM 2199 C C . ALA A 1 279 ? 11.464 -9.927 -9.666 1.00 97.94 279 ALA A C 1
ATOM 2201 O O . ALA A 1 279 ? 10.893 -10.861 -9.107 1.00 97.94 279 ALA A O 1
ATOM 2202 N N . LEU A 1 280 ? 10.950 -9.362 -10.764 1.00 98.56 280 LEU A N 1
ATOM 2203 C CA . LEU A 1 280 ? 9.711 -9.826 -11.398 1.00 98.56 280 LEU A CA 1
ATOM 2204 C C . LEU A 1 280 ? 9.806 -11.304 -11.807 1.00 98.56 280 LEU A C 1
ATOM 2206 O O . LEU A 1 280 ? 8.882 -12.086 -11.570 1.00 98.56 280 LEU A O 1
ATOM 2210 N N . GLY A 1 281 ? 10.930 -11.700 -12.412 1.00 98.25 281 GLY A N 1
ATOM 2211 C CA . GLY A 1 281 ? 11.203 -13.093 -12.765 1.00 98.25 281 GLY A CA 1
ATOM 2212 C C . GLY A 1 281 ? 11.240 -14.010 -11.540 1.00 98.25 281 GLY A C 1
ATOM 2213 O O . GLY A 1 281 ? 10.675 -15.104 -11.578 1.00 98.25 281 GLY A O 1
ATOM 2214 N N . PHE A 1 282 ? 11.854 -13.550 -10.447 1.00 98.19 282 PHE A N 1
ATOM 2215 C CA . PHE A 1 282 ? 11.883 -14.253 -9.167 1.00 98.19 282 PHE A CA 1
ATOM 2216 C C . PHE A 1 282 ? 10.476 -14.433 -8.581 1.00 98.19 282 PHE A C 1
ATOM 2218 O O . PHE A 1 282 ? 10.062 -15.568 -8.352 1.00 98.19 282 PHE A O 1
ATOM 2225 N N . VAL A 1 283 ? 9.700 -13.354 -8.431 1.00 97.81 283 VAL A N 1
ATOM 2226 C CA . VAL A 1 283 ? 8.331 -13.395 -7.888 1.00 97.81 283 VAL A CA 1
ATOM 2227 C C . VAL A 1 283 ? 7.443 -14.331 -8.710 1.00 97.81 283 VAL A C 1
ATOM 2229 O O . VAL A 1 283 ? 6.801 -15.223 -8.157 1.00 97.81 283 VAL A O 1
ATOM 2232 N N . ARG A 1 284 ? 7.464 -14.219 -10.047 1.00 97.19 284 ARG A N 1
ATOM 2233 C CA . ARG A 1 284 ? 6.695 -15.118 -10.926 1.00 97.19 284 ARG A CA 1
ATOM 2234 C C . ARG A 1 284 ? 7.131 -16.576 -10.796 1.00 97.19 284 ARG A C 1
ATOM 2236 O O . ARG A 1 284 ? 6.287 -17.471 -10.852 1.00 97.19 284 ARG A O 1
ATOM 2243 N N . LYS A 1 285 ? 8.429 -16.843 -10.627 1.00 96.75 285 LYS A N 1
ATOM 2244 C CA . LYS A 1 285 ? 8.937 -18.200 -10.389 1.00 96.75 285 LYS A CA 1
ATOM 2245 C C . LYS A 1 285 ? 8.396 -18.760 -9.072 1.00 96.75 285 LYS A C 1
ATOM 2247 O O . LYS A 1 285 ? 7.885 -19.877 -9.082 1.00 96.75 285 LYS A O 1
ATOM 2252 N N . GLU A 1 286 ? 8.474 -18.000 -7.982 1.00 96.00 286 GLU A N 1
ATOM 2253 C CA . GLU A 1 286 ? 7.989 -18.427 -6.664 1.00 96.00 286 GLU A CA 1
ATOM 2254 C C . GLU A 1 286 ? 6.473 -18.670 -6.660 1.00 96.00 286 GLU A C 1
ATOM 2256 O O . GLU A 1 286 ? 6.022 -19.723 -6.210 1.00 96.00 286 GLU A O 1
ATOM 2261 N N . MET A 1 287 ? 5.687 -17.777 -7.271 1.00 93.44 287 MET A N 1
ATOM 2262 C CA . MET A 1 287 ? 4.241 -17.966 -7.451 1.00 93.44 287 MET A CA 1
ATOM 2263 C C . MET A 1 287 ? 3.902 -19.260 -8.207 1.00 93.44 287 MET A C 1
ATOM 2265 O O . MET A 1 287 ? 2.958 -19.972 -7.858 1.00 93.44 287 MET A O 1
ATOM 2269 N N . ASN A 1 288 ? 4.671 -19.582 -9.251 1.00 92.06 288 ASN A N 1
ATOM 2270 C CA . ASN A 1 288 ? 4.396 -20.730 -10.113 1.00 92.06 288 ASN A CA 1
ATOM 2271 C C . ASN A 1 288 ? 4.800 -22.078 -9.501 1.00 92.06 288 ASN A C 1
ATOM 2273 O O . ASN A 1 288 ? 4.256 -23.100 -9.925 1.00 92.06 288 ASN A O 1
ATOM 2277 N N . LYS A 1 289 ? 5.682 -22.109 -8.489 1.00 93.31 289 LYS A N 1
ATOM 2278 C CA . LYS A 1 289 ? 6.075 -23.353 -7.795 1.00 93.31 289 LYS A CA 1
ATOM 2279 C C . LYS A 1 289 ? 4.874 -24.148 -7.286 1.00 93.31 289 LYS A C 1
ATOM 2281 O O . LYS A 1 289 ? 4.873 -25.374 -7.355 1.00 93.31 289 LYS A O 1
ATOM 2286 N N . PHE A 1 290 ? 3.849 -23.450 -6.805 1.00 85.94 290 PHE A N 1
ATOM 2287 C CA . PHE A 1 290 ? 2.672 -24.066 -6.193 1.00 85.94 290 PHE A CA 1
ATOM 2288 C C . PHE A 1 290 ? 1.465 -24.134 -7.145 1.00 85.94 290 PHE A C 1
ATOM 2290 O O . PHE A 1 290 ? 0.516 -24.869 -6.891 1.00 85.94 290 PHE A O 1
ATOM 2297 N N . ALA A 1 291 ? 1.507 -23.448 -8.293 1.00 72.56 291 ALA A N 1
ATOM 2298 C CA . ALA A 1 291 ? 0.424 -23.465 -9.281 1.00 72.56 291 ALA A CA 1
ATOM 2299 C C . ALA A 1 291 ? 0.238 -24.837 -9.967 1.00 72.56 291 ALA A C 1
ATOM 2301 O O . ALA A 1 291 ? -0.888 -25.199 -10.314 1.00 72.56 291 ALA A O 1
ATOM 2302 N N . ALA A 1 292 ? 1.313 -25.621 -10.124 1.00 56.88 292 ALA A N 1
ATOM 2303 C CA . ALA A 1 292 ? 1.277 -26.941 -10.764 1.00 56.88 292 ALA A CA 1
ATOM 2304 C C . ALA A 1 292 ? 0.535 -28.012 -9.937 1.00 56.88 292 ALA A C 1
ATOM 2306 O O . ALA A 1 292 ? -0.001 -28.959 -10.505 1.00 56.88 292 ALA A O 1
ATOM 2307 N N . ALA A 1 293 ? 0.414 -27.839 -8.616 1.00 53.91 293 ALA A N 1
ATOM 2308 C CA . ALA A 1 293 ? -0.249 -28.806 -7.735 1.00 53.91 293 ALA A CA 1
ATOM 2309 C C . ALA A 1 293 ? -1.789 -28.832 -7.872 1.00 53.91 293 ALA A C 1
ATOM 2311 O O . ALA A 1 293 ? -2.434 -29.749 -7.370 1.00 53.91 293 ALA A O 1
ATOM 2312 N N . LYS A 1 294 ? -2.398 -27.856 -8.568 1.00 48.22 294 LYS A N 1
ATOM 2313 C CA . LYS A 1 294 ? -3.855 -27.803 -8.810 1.00 48.22 294 LYS A CA 1
ATOM 2314 C C . LYS A 1 294 ? -4.341 -28.714 -9.947 1.00 48.22 294 LYS A C 1
ATOM 2316 O O . LYS A 1 294 ? -5.548 -28.916 -10.053 1.00 48.22 294 LYS A O 1
ATOM 2321 N N . GLN A 1 295 ? -3.460 -29.228 -10.813 1.00 43.22 295 GLN A N 1
ATOM 2322 C CA . GLN A 1 295 ? -3.886 -29.999 -11.995 1.00 43.22 295 GLN A CA 1
ATOM 2323 C C . GLN A 1 295 ? -4.073 -31.503 -11.747 1.00 43.22 295 GLN A C 1
ATOM 2325 O O . GLN A 1 295 ? -4.820 -32.123 -12.499 1.00 43.22 295 GLN A O 1
ATOM 2330 N N . ASP A 1 296 ? -3.522 -32.055 -10.663 1.00 44.56 296 ASP A N 1
ATOM 2331 C CA . ASP A 1 296 ? -3.617 -33.493 -10.349 1.00 44.56 296 ASP A CA 1
ATOM 2332 C C . ASP A 1 296 ? -4.724 -33.839 -9.331 1.00 44.56 296 ASP A C 1
ATOM 2334 O O . ASP A 1 296 ? -4.854 -34.983 -8.904 1.00 44.56 296 ASP A O 1
ATOM 2338 N N . GLY A 1 297 ? -5.537 -32.854 -8.935 1.00 46.88 297 GLY A N 1
ATOM 2339 C CA . GLY A 1 297 ? -6.630 -33.003 -7.969 1.00 46.88 297 GLY A CA 1
ATOM 2340 C C . GLY A 1 297 ? -8.012 -32.791 -8.587 1.00 46.88 297 GLY A C 1
ATOM 2341 O O . GLY A 1 297 ? -8.738 -31.895 -8.153 1.00 46.88 297 GLY A O 1
ATOM 2342 N N . LYS A 1 298 ? -8.358 -33.579 -9.609 1.00 39.03 298 LYS A N 1
ATOM 2343 C CA . LYS A 1 298 ? -9.741 -33.789 -10.067 1.00 39.03 298 LYS A CA 1
ATOM 2344 C C . LYS A 1 298 ? -10.132 -35.247 -9.896 1.00 39.03 298 LYS A C 1
ATOM 2346 O O . LYS A 1 298 ? -9.311 -36.107 -10.277 1.00 39.03 298 LYS A O 1
#

Sequence (298 aa):
MNKVGAHYGFWETEWSGGADHFIKSAKRAAALGFDALELAGFAFYDMGRQEMDQLRAASEEIGIELSYSVSLPLEYDISSSDNSVRKNGIAYVKALLENVGYMGGKLFSGITYGAWHGQIEDTKEAHWDRAVQSVREIVKLAEDYGITYGFEMVNRFENFLINDHREAIRFAQEVGSLNGKVLLDTFHMNIEEDDMARAILETGAWLGHFHVGENNRRPPGMGNAINWDNVFKALHTIGYDGWIVMEPYVMPGGQVGKDIGIFREILPDLNLDSEAKAALGFVRKEMNKFAAAKQDGK

Secondary structure (DSSP, 8-state):
-PPEEEEGGGT-S-S---HHHHHHHHHHHHHHT-SEEEEEGGGGSS--HHHHHHHHHHHHHHT-EEEEE--B-GGG-TT-S-HHHHHHHHHHHHHHHHHHHHTT--EEESSTTSBTT---SS-HHHHHHHHHHHHHHHHHHHHHHT-EEEEE---TTT-SS--SHHHHHHHHHHHT-SSEEEEEEHHHHHHH-S-HHHHHHHHGGGEEEEEE--TTSPPTTS-SSS-HHHHHHHHHHTT--S-EEE------SHHHHHHHT--S-SSTT--HHHHHHHHHHHHHHHHHHHHGGGSS--

Organism: NCBI:txid626937

InterPro domains:
  IPR013022 Xylose isomerase-like, TIM barrel domain [PF01261] (27-261)
  IPR036237 Xylose isomerase-like superfamily [SSF51658] (1-252)
  IPR050417 Sugar Epimerase/Isomerase [PTHR43489] (19-248)

pLDDT: mean 95.59, std 8.24, range [39.03, 98.94]